Protein AF-A0A1Z9AUC8-F1 (afdb_monomer_lite)

Foldseek 3Di:
DLPPVVVLVVVLVVCVVPPLVVSLVSLVVCVVVVVVCPDPVSDDQDKDWDADPNDIKIDSDSLVVSLVSLLVQLVVLLVVQLQDLAHDLVSLQSSLLSLLVSLVCPVVDPCQCRMPPGRDPCSDNLVSLLVNLVSQLQNLLNCLLVDAAPSSLQSLVQSLVSLVSHDLPDPCNVQSVLSNLLSLLSNLCSLLVHDPALQSNLQSLVSNVVSVVVHDVVSHSHHPSSVVVNVVSVVCSVVSNCCSCPPVVHHHDDPVVRDRDDYQDQDQDPVPSDGPPPPDD

Sequence (281 aa):
MKGKKAREMLQLSYSRKKDLPLYVKKLKQILRNVNSINKIENTAPMSFCWSIDKNQFLSTSLFFEYYMATLCNALQQLQEAMKQEKGNKQLYKDSKTGLIHLLGMFDEWKTQLLILPRVPYVVTPMFIKSMLCLAHGCHTLHISHTLSGKSATVGFHTAMQSFGEVWPRYPYGVVAFHQYLVSRVLLYNSLSETQECPNKKITCLKEIESLLPYIKFQECYLNQEVLEMMKTIEKENASKIDSLENTHYAVPETLNDISLPQGYKLIICDKTGQFGCKCKE

Radius of gyration: 23.53 Å; chains: 1; bounding box: 62×41×71 Å

pLDDT: mean 82.43, std 15.92, range [35.66, 97.31]

Structure (mmCIF, N/CA/C/O backbone):
data_AF-A0A1Z9AUC8-F1
#
_entry.id   AF-A0A1Z9AUC8-F1
#
loop_
_atom_site.group_PDB
_atom_site.id
_atom_site.type_symbol
_atom_site.label_atom_id
_atom_site.label_alt_id
_atom_site.label_comp_id
_atom_site.label_asym_id
_atom_site.label_entity_id
_atom_site.label_seq_id
_atom_site.pdbx_PDB_ins_code
_atom_site.Cartn_x
_atom_site.Cartn_y
_atom_site.Cartn_z
_atom_site.occupancy
_atom_site.B_iso_or_equiv
_atom_site.auth_seq_id
_atom_site.auth_comp_id
_atom_site.auth_asym_id
_atom_site.auth_atom_id
_atom_site.pdbx_PDB_model_num
ATOM 1 N N . MET A 1 1 ? 36.745 6.954 -34.001 1.00 39.56 1 MET A N 1
ATOM 2 C CA . MET A 1 1 ? 35.826 7.151 -32.847 1.00 39.56 1 MET A CA 1
ATOM 3 C C . MET A 1 1 ? 35.107 5.861 -32.375 1.00 39.56 1 MET A C 1
ATOM 5 O O . MET A 1 1 ? 34.006 5.941 -31.848 1.00 39.56 1 MET A O 1
ATOM 9 N N . LYS A 1 2 ? 35.717 4.663 -32.453 1.00 35.75 2 LYS A N 1
ATOM 10 C CA . LYS A 1 2 ? 35.052 3.385 -32.088 1.00 35.75 2 LYS A CA 1
ATOM 11 C C . LYS A 1 2 ? 35.106 3.000 -30.586 1.00 35.75 2 LYS A C 1
ATOM 13 O O . LYS A 1 2 ? 34.535 1.989 -30.210 1.00 35.75 2 LYS A O 1
ATOM 18 N N . GLY A 1 3 ? 35.737 3.804 -29.716 1.00 35.66 3 GLY A N 1
ATOM 19 C CA . GLY A 1 3 ? 35.995 3.435 -28.306 1.00 35.66 3 GLY A CA 1
ATOM 20 C C . GLY A 1 3 ? 35.155 4.124 -27.213 1.00 35.66 3 GLY A C 1
ATOM 21 O O . GLY A 1 3 ? 35.029 3.575 -26.122 1.00 35.66 3 GLY A O 1
ATOM 22 N N . LYS A 1 4 ? 34.555 5.302 -27.460 1.00 47.22 4 LYS A N 1
ATOM 23 C CA . LYS A 1 4 ? 33.793 6.035 -26.417 1.00 47.22 4 LYS A CA 1
ATOM 24 C C . LYS A 1 4 ? 32.469 5.347 -26.056 1.00 47.22 4 LYS A C 1
ATOM 26 O O . LYS A 1 4 ? 32.201 5.133 -24.880 1.00 47.22 4 LYS A O 1
ATOM 31 N N . LYS A 1 5 ? 31.705 4.900 -27.059 1.00 51.53 5 LYS A N 1
ATOM 32 C CA . LYS A 1 5 ? 30.382 4.277 -26.866 1.00 51.53 5 LYS A CA 1
ATOM 33 C C . LYS A 1 5 ? 30.443 2.906 -26.181 1.00 51.53 5 LYS A C 1
ATOM 35 O O . LYS A 1 5 ? 29.629 2.617 -25.314 1.00 51.53 5 LYS A O 1
ATOM 40 N N . ALA A 1 6 ? 31.441 2.079 -26.505 1.00 41.91 6 ALA A N 1
ATOM 41 C CA . ALA A 1 6 ? 31.652 0.795 -25.827 1.00 41.91 6 ALA A CA 1
ATOM 42 C C . ALA A 1 6 ? 32.035 0.983 -24.346 1.00 41.91 6 ALA A C 1
ATOM 44 O O . ALA A 1 6 ? 31.574 0.238 -23.484 1.00 41.91 6 ALA A O 1
ATOM 45 N N . ARG A 1 7 ? 32.818 2.026 -24.030 1.00 43.47 7 ARG A N 1
ATOM 46 C CA . ARG A 1 7 ? 33.175 2.400 -22.654 1.00 43.47 7 ARG A CA 1
ATOM 47 C C . ARG A 1 7 ? 31.975 2.935 -21.869 1.00 43.47 7 ARG A C 1
ATOM 49 O O . ARG A 1 7 ? 31.824 2.577 -20.707 1.00 43.47 7 ARG A O 1
ATOM 56 N N . GLU A 1 8 ? 31.113 3.736 -22.490 1.00 51.56 8 GLU A N 1
ATOM 57 C CA . GLU A 1 8 ? 29.855 4.215 -21.892 1.00 51.56 8 GLU A CA 1
ATOM 58 C C . GLU A 1 8 ? 28.890 3.055 -21.594 1.00 51.56 8 GLU A C 1
ATOM 60 O O . GLU A 1 8 ? 28.317 2.999 -20.509 1.00 51.56 8 GLU A O 1
ATOM 65 N N . MET A 1 9 ? 28.794 2.073 -22.495 1.00 50.53 9 MET A N 1
ATOM 66 C CA . MET A 1 9 ? 28.001 0.849 -22.310 1.00 50.53 9 MET A CA 1
ATOM 67 C C . MET A 1 9 ? 28.569 -0.085 -21.226 1.00 50.53 9 MET A C 1
ATOM 69 O O . MET A 1 9 ? 27.820 -0.612 -20.402 1.00 50.53 9 MET A O 1
ATOM 73 N N . LEU A 1 10 ? 29.895 -0.238 -21.150 1.00 45.56 10 LEU A N 1
ATOM 74 C CA . LEU A 1 10 ? 30.562 -0.954 -20.055 1.00 45.56 10 LEU A CA 1
ATOM 75 C C . LEU A 1 10 ? 30.362 -0.234 -18.712 1.00 45.56 10 LEU A C 1
ATOM 77 O O . LEU A 1 10 ? 30.052 -0.879 -17.711 1.00 45.56 10 LEU A O 1
ATOM 81 N N . GLN A 1 11 ? 30.442 1.099 -18.684 1.00 51.47 11 GLN A N 1
ATOM 82 C CA . GLN A 1 11 ? 30.146 1.903 -17.494 1.00 51.47 11 GLN A CA 1
ATOM 83 C C . GLN A 1 11 ? 28.673 1.825 -17.079 1.00 51.47 11 GLN A C 1
ATOM 85 O O .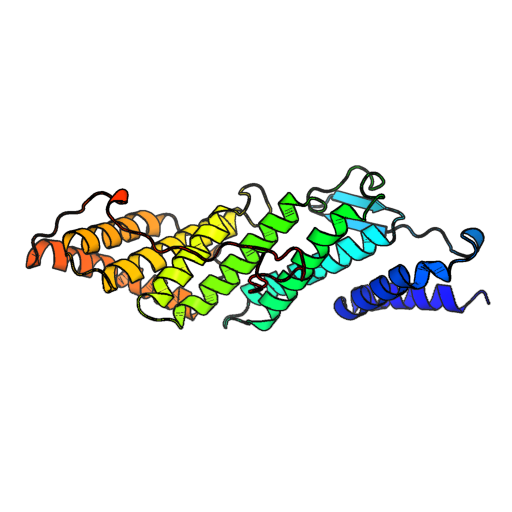 GLN A 1 11 ? 28.398 1.811 -15.885 1.00 51.47 11 GLN A O 1
ATOM 90 N N . LEU A 1 12 ? 27.736 1.741 -18.024 1.00 51.22 12 LEU A N 1
ATOM 91 C CA . LEU A 1 12 ? 26.314 1.484 -17.773 1.00 51.22 12 LEU A CA 1
ATOM 92 C C . LEU A 1 12 ? 26.113 0.111 -17.116 1.00 51.22 12 LEU A C 1
ATOM 94 O O . LEU A 1 12 ? 25.487 0.026 -16.061 1.00 51.22 12 LEU A O 1
ATOM 98 N N . SER A 1 13 ? 26.726 -0.944 -17.658 1.00 51.84 13 SER A N 1
ATOM 99 C CA . SER A 1 13 ? 26.646 -2.296 -17.082 1.00 51.84 13 SER A CA 1
ATOM 100 C C . SER A 1 13 ? 27.286 -2.405 -15.687 1.00 51.84 13 SER A C 1
ATOM 102 O O . SER A 1 13 ? 26.793 -3.137 -14.828 1.00 51.84 13 SER A O 1
ATOM 104 N N . TYR A 1 14 ? 28.348 -1.632 -15.429 1.00 50.12 14 TYR A N 1
ATOM 105 C CA . TYR A 1 14 ? 29.010 -1.552 -14.126 1.00 50.12 14 TYR A CA 1
ATOM 106 C C . TYR A 1 14 ? 28.206 -0.702 -13.127 1.00 50.12 14 TYR A C 1
ATOM 108 O O . TYR A 1 14 ? 28.082 -1.076 -11.963 1.00 50.12 14 TYR A O 1
ATOM 116 N N . SER A 1 15 ? 27.595 0.401 -13.581 1.00 55.19 15 SER A N 1
ATOM 117 C CA . SER A 1 15 ? 26.682 1.226 -12.777 1.00 55.19 15 SER A CA 1
ATOM 118 C C . SER A 1 15 ? 25.417 0.460 -12.386 1.00 55.19 15 SER A C 1
ATOM 120 O O . SER A 1 15 ? 25.031 0.549 -11.228 1.00 55.19 15 SER A O 1
ATOM 122 N N . ARG A 1 16 ? 24.836 -0.378 -13.263 1.00 55.88 16 ARG A N 1
ATOM 123 C CA . ARG A 1 16 ? 23.688 -1.248 -12.921 1.00 55.88 16 ARG A CA 1
ATOM 124 C C . ARG A 1 16 ? 23.945 -2.113 -11.679 1.00 55.88 16 ARG A C 1
ATOM 126 O O . ARG A 1 16 ? 23.015 -2.384 -10.931 1.00 55.88 16 ARG A O 1
ATOM 133 N N . LYS A 1 17 ? 25.194 -2.541 -11.455 1.00 59.16 17 LYS A N 1
ATOM 134 C CA . LYS A 1 17 ? 25.593 -3.369 -10.302 1.00 59.16 17 LYS A CA 1
ATOM 135 C C . LYS A 1 17 ? 26.007 -2.572 -9.059 1.00 59.16 17 LYS A C 1
ATOM 137 O O . LYS A 1 17 ? 26.067 -3.161 -7.987 1.00 59.16 17 LYS A O 1
ATOM 142 N N . LYS A 1 18 ? 26.343 -1.282 -9.192 1.00 63.97 18 LYS A N 1
ATOM 143 C CA . LYS A 1 18 ? 26.916 -0.464 -8.103 1.00 63.97 18 LYS A CA 1
ATOM 144 C C . LYS A 1 18 ? 26.012 0.662 -7.605 1.00 63.97 18 LYS A C 1
ATOM 146 O O . LYS A 1 18 ? 26.059 0.972 -6.424 1.00 63.97 18 LYS A O 1
ATOM 151 N N . ASP A 1 19 ? 25.254 1.292 -8.497 1.00 77.06 19 ASP A N 1
ATOM 152 C CA . ASP A 1 19 ? 24.457 2.488 -8.211 1.00 77.06 19 ASP A CA 1
ATOM 153 C C . ASP A 1 19 ? 23.312 2.597 -9.235 1.00 77.06 19 ASP A C 1
ATOM 155 O O . ASP A 1 19 ? 23.467 3.121 -10.347 1.00 77.06 19 ASP A O 1
ATOM 159 N N . LEU A 1 20 ? 22.160 2.033 -8.862 1.00 79.06 20 LEU A N 1
ATOM 160 C CA . LEU A 1 20 ? 20.954 2.005 -9.686 1.00 79.06 20 LEU A CA 1
ATOM 161 C C . LEU A 1 20 ? 20.382 3.417 -9.955 1.00 79.06 20 LEU A C 1
ATOM 163 O O . LEU A 1 20 ? 20.067 3.697 -11.116 1.00 79.06 20 LEU A O 1
ATOM 167 N N . PRO A 1 21 ? 20.318 4.350 -8.981 1.00 79.88 21 PRO A N 1
ATOM 168 C CA . PRO A 1 21 ? 19.955 5.745 -9.246 1.00 79.88 21 PRO A CA 1
ATOM 169 C C . PRO A 1 21 ? 20.829 6.426 -10.308 1.00 79.88 21 PRO A C 1
ATOM 171 O O . PRO A 1 21 ? 20.315 7.068 -11.235 1.00 79.88 21 PRO A O 1
ATOM 174 N N . LEU A 1 22 ? 22.153 6.268 -10.228 1.00 80.19 22 LEU A N 1
ATOM 175 C CA . LEU A 1 22 ? 23.073 6.831 -11.218 1.00 80.19 22 LEU A CA 1
ATOM 176 C C . LEU A 1 22 ? 22.869 6.199 -12.600 1.00 80.19 22 LEU A C 1
ATOM 178 O O . LEU A 1 22 ? 22.942 6.896 -13.616 1.00 80.19 22 LEU A O 1
ATOM 182 N N . TYR A 1 23 ? 22.591 4.896 -12.647 1.00 81.75 23 TYR A N 1
ATOM 183 C CA . TYR A 1 23 ? 22.269 4.179 -13.879 1.00 81.75 23 TYR A CA 1
ATOM 184 C C . TYR A 1 23 ? 21.001 4.731 -14.550 1.00 81.75 23 TYR A C 1
ATOM 186 O O . TYR A 1 23 ? 21.041 5.103 -15.726 1.00 81.75 23 TYR A O 1
ATOM 194 N N . VAL A 1 24 ? 19.916 4.898 -13.789 1.00 81.88 24 VAL A N 1
ATOM 195 C CA . VAL A 1 24 ? 18.651 5.495 -14.257 1.00 81.88 24 VAL A CA 1
ATOM 196 C C . VAL A 1 24 ? 18.880 6.911 -14.797 1.00 81.88 24 VAL A C 1
ATOM 198 O O . VAL A 1 24 ? 18.394 7.254 -15.878 1.00 81.88 24 VAL A O 1
ATOM 201 N N . LYS A 1 25 ? 19.677 7.735 -14.103 1.00 82.69 25 LYS A N 1
ATOM 202 C CA . LYS A 1 25 ? 20.008 9.100 -14.549 1.00 82.69 25 LYS A CA 1
ATOM 203 C C . LYS A 1 25 ? 20.739 9.110 -15.895 1.00 82.69 25 LYS A C 1
ATOM 205 O O . LYS A 1 25 ? 20.398 9.918 -16.760 1.00 82.69 25 LYS A O 1
ATOM 210 N N . LYS A 1 26 ? 21.710 8.213 -16.094 1.00 80.19 26 LYS A N 1
ATOM 211 C CA . LYS A 1 26 ? 22.449 8.083 -17.363 1.00 80.19 26 LYS A CA 1
ATOM 212 C C . LYS A 1 26 ? 21.544 7.613 -18.505 1.00 80.19 26 LYS A C 1
ATOM 214 O O . LYS A 1 26 ? 21.594 8.197 -19.583 1.00 80.19 26 LYS A O 1
ATOM 219 N N . LEU A 1 27 ? 20.673 6.629 -18.268 1.00 78.38 27 LEU A N 1
ATOM 220 C CA . LEU A 1 27 ? 19.696 6.169 -19.266 1.00 78.38 27 LEU A CA 1
ATOM 221 C C . LEU A 1 27 ? 18.759 7.300 -19.714 1.00 78.38 27 LEU A C 1
ATOM 223 O O . LEU A 1 27 ? 18.567 7.504 -20.913 1.00 78.38 27 LEU A O 1
ATOM 227 N N . LYS A 1 28 ? 18.256 8.101 -18.766 1.00 82.12 28 LYS A N 1
ATOM 228 C CA . LYS A 1 28 ? 17.422 9.276 -19.065 1.00 82.12 28 LYS A CA 1
ATOM 229 C C . LYS A 1 28 ? 18.148 10.305 -19.935 1.00 82.12 28 LYS A C 1
ATOM 231 O O . LYS A 1 28 ? 17.546 10.887 -20.833 1.00 82.12 28 LYS A O 1
ATOM 236 N N . GLN A 1 29 ? 19.436 10.543 -19.679 1.00 80.19 29 GLN A N 1
ATOM 237 C CA . GLN A 1 29 ? 20.252 11.450 -20.495 1.00 80.19 29 GLN A CA 1
ATOM 238 C C . GLN A 1 29 ? 20.414 10.936 -21.929 1.00 80.19 29 GLN A C 1
ATOM 240 O O . GLN A 1 29 ? 20.288 11.717 -22.869 1.00 80.19 29 GLN A O 1
ATOM 245 N N . ILE A 1 30 ? 20.630 9.631 -22.108 1.00 75.62 30 ILE A N 1
ATOM 246 C CA . ILE A 1 30 ? 20.749 9.018 -23.439 1.00 75.62 30 ILE A CA 1
ATOM 247 C C . ILE A 1 30 ? 19.427 9.138 -24.207 1.00 75.62 30 ILE A C 1
ATOM 249 O O . ILE A 1 30 ? 19.443 9.540 -25.367 1.00 75.62 30 ILE A O 1
ATOM 253 N N . LEU A 1 31 ? 18.290 8.881 -23.550 1.00 73.38 31 LEU A N 1
ATOM 254 C CA . LEU A 1 31 ? 16.955 9.025 -24.149 1.00 73.38 31 LEU A CA 1
ATOM 255 C C . LEU A 1 31 ? 16.617 10.470 -24.551 1.00 73.38 31 LEU A C 1
ATOM 257 O O . LEU A 1 31 ? 15.914 10.681 -25.533 1.00 73.38 31 LEU A O 1
ATOM 261 N N . ARG A 1 32 ? 17.129 11.479 -23.836 1.00 73.88 32 ARG A N 1
ATOM 262 C CA . ARG A 1 32 ? 16.946 12.898 -24.201 1.00 73.88 32 ARG A CA 1
ATOM 263 C C . ARG A 1 32 ? 17.847 13.346 -25.352 1.00 73.88 32 ARG A C 1
ATOM 265 O O . ARG A 1 32 ? 17.471 14.223 -26.119 1.00 73.88 32 ARG A O 1
ATOM 272 N N . ASN A 1 33 ? 19.016 12.728 -25.493 1.00 66.12 33 ASN A N 1
ATOM 273 C CA . ASN A 1 33 ? 20.014 13.085 -26.500 1.00 66.12 33 ASN A CA 1
ATOM 274 C C . ASN A 1 33 ? 19.847 12.312 -27.821 1.00 66.12 33 ASN A C 1
ATOM 276 O O . ASN A 1 33 ? 20.793 12.246 -28.605 1.00 66.12 33 ASN A O 1
ATOM 280 N N . VAL A 1 34 ? 18.677 11.727 -28.105 1.00 54.84 34 VAL A N 1
ATOM 281 C CA . VAL A 1 34 ? 18.438 10.895 -29.305 1.00 54.84 34 VAL A CA 1
ATOM 282 C C . VAL A 1 34 ? 18.690 11.657 -30.618 1.00 54.84 34 VAL A C 1
ATOM 284 O O . VAL A 1 34 ? 19.131 11.045 -31.587 1.00 54.84 34 VAL A O 1
ATOM 287 N N . ASN A 1 35 ? 18.601 12.993 -30.618 1.00 49.53 35 ASN A N 1
ATOM 288 C CA . ASN A 1 35 ? 19.017 13.857 -31.739 1.00 49.53 35 ASN A CA 1
ATOM 289 C C . ASN A 1 35 ? 20.525 13.786 -32.077 1.00 49.53 35 ASN A C 1
ATOM 291 O O . ASN A 1 35 ? 20.952 14.334 -33.085 1.00 49.53 35 ASN A O 1
ATOM 295 N N . SER A 1 36 ? 21.349 13.134 -31.249 1.00 48.94 36 SER A N 1
ATOM 296 C CA . SER A 1 36 ? 22.776 12.883 -31.514 1.00 48.94 36 SER A CA 1
ATOM 297 C C . SER A 1 36 ? 23.057 11.508 -32.144 1.00 48.94 36 SER A C 1
ATOM 299 O O . SER A 1 36 ? 24.200 11.204 -32.506 1.00 48.94 36 SER A O 1
ATOM 301 N N . ILE A 1 37 ? 22.037 10.654 -32.297 1.00 50.44 37 ILE A N 1
ATOM 302 C CA . ILE A 1 37 ? 22.151 9.332 -32.925 1.00 50.44 37 ILE A CA 1
ATOM 303 C C . ILE A 1 37 ? 21.865 9.478 -34.425 1.00 50.44 37 ILE A C 1
ATOM 305 O O . ILE A 1 37 ? 20.808 9.115 -34.921 1.00 50.44 37 ILE A O 1
ATOM 309 N N . ASN A 1 38 ? 22.839 10.010 -35.165 1.00 43.47 38 ASN A N 1
ATOM 310 C CA . ASN A 1 38 ? 22.669 10.295 -36.597 1.00 43.47 38 ASN A CA 1
ATOM 311 C C . ASN A 1 38 ? 22.685 9.046 -37.502 1.00 43.47 38 ASN A C 1
ATOM 313 O O . ASN A 1 38 ? 22.307 9.150 -38.664 1.00 43.47 38 ASN A O 1
ATOM 317 N N . LYS A 1 39 ? 23.142 7.877 -37.014 1.00 42.22 39 LYS A N 1
ATOM 318 C CA . LYS A 1 39 ? 23.159 6.604 -37.768 1.00 42.22 39 LYS A CA 1
ATOM 319 C C . LYS A 1 39 ? 23.041 5.388 -36.841 1.00 42.22 39 LYS A C 1
ATOM 321 O O . LYS A 1 39 ? 23.906 5.191 -35.984 1.00 42.22 39 LYS A O 1
ATOM 326 N N . ILE A 1 40 ? 22.020 4.558 -37.074 1.00 45.09 40 ILE A N 1
ATOM 327 C CA . ILE A 1 40 ? 21.763 3.271 -36.390 1.00 45.09 40 ILE A CA 1
ATOM 328 C C . ILE A 1 40 ? 22.924 2.278 -36.603 1.00 45.09 40 ILE A C 1
ATOM 330 O O . ILE A 1 40 ? 23.272 1.509 -35.713 1.00 45.09 40 ILE A O 1
ATOM 334 N N . GLU A 1 41 ? 23.603 2.371 -37.746 1.00 44.09 41 GLU A N 1
ATOM 335 C CA . GLU A 1 41 ? 24.731 1.520 -38.162 1.00 44.09 41 GLU A CA 1
ATOM 336 C C . GLU A 1 41 ? 25.970 1.611 -37.245 1.00 44.09 41 GLU A C 1
ATOM 338 O O . GLU A 1 41 ? 26.835 0.741 -37.266 1.00 44.09 41 GLU A O 1
ATOM 343 N N . ASN A 1 42 ? 26.069 2.658 -36.414 1.00 43.44 42 ASN A N 1
ATOM 344 C CA . ASN A 1 42 ? 27.200 2.888 -35.502 1.00 43.44 42 ASN A CA 1
ATOM 345 C C . ASN A 1 42 ? 26.931 2.449 -34.054 1.00 43.44 42 ASN A C 1
ATOM 347 O O . ASN A 1 42 ? 27.727 2.746 -33.155 1.00 43.44 42 ASN A O 1
ATOM 351 N N . THR A 1 43 ? 25.799 1.799 -33.802 1.00 52.06 43 THR A N 1
ATOM 352 C CA . THR A 1 43 ? 25.429 1.263 -32.491 1.00 52.06 43 THR A CA 1
ATOM 353 C C . THR A 1 43 ? 25.281 -0.244 -32.604 1.00 52.06 43 THR A C 1
ATOM 355 O O . THR A 1 43 ? 24.491 -0.722 -33.410 1.00 52.06 43 THR A O 1
ATOM 358 N N . ALA A 1 44 ? 26.048 -0.996 -31.810 1.00 56.41 44 ALA A N 1
ATOM 359 C CA . ALA A 1 44 ? 25.827 -2.432 -31.690 1.00 56.41 44 ALA A CA 1
ATOM 360 C C . ALA A 1 44 ? 24.380 -2.678 -31.219 1.00 56.41 44 ALA A C 1
ATOM 362 O O . ALA A 1 44 ? 23.911 -1.927 -30.353 1.00 56.41 44 ALA A O 1
ATOM 363 N N . PRO A 1 45 ? 23.670 -3.682 -31.767 1.00 59.28 45 PRO A N 1
ATOM 364 C CA . PRO A 1 45 ? 22.327 -4.013 -31.314 1.00 59.28 45 PRO A CA 1
ATOM 365 C C . PRO A 1 45 ? 22.369 -4.320 -29.815 1.00 59.28 45 PRO A C 1
ATOM 367 O O . PRO A 1 45 ? 23.105 -5.197 -29.364 1.00 59.28 45 PRO A O 1
ATOM 370 N N . MET A 1 46 ? 21.617 -3.547 -29.032 1.00 69.50 46 MET A N 1
ATOM 371 C CA . MET A 1 46 ? 21.494 -3.752 -27.593 1.00 69.50 46 MET A CA 1
ATOM 372 C C . MET A 1 46 ? 20.313 -4.676 -27.337 1.00 69.50 46 MET A C 1
ATOM 374 O O . MET A 1 46 ? 19.216 -4.418 -27.824 1.00 69.50 46 MET A O 1
ATOM 378 N N . SER A 1 47 ? 20.531 -5.728 -26.557 1.00 75.06 47 SER A N 1
ATOM 379 C CA . SER A 1 47 ? 19.467 -6.574 -26.025 1.00 75.06 47 SER A CA 1
ATOM 380 C C . SER A 1 47 ? 19.447 -6.457 -24.508 1.00 75.06 47 SER A C 1
ATOM 382 O O . SER A 1 47 ? 20.457 -6.703 -23.844 1.00 75.06 47 SER A O 1
ATOM 384 N N . PHE A 1 48 ? 18.293 -6.112 -23.961 1.00 83.81 48 PHE A N 1
ATOM 385 C CA . PHE A 1 48 ? 18.044 -6.019 -22.533 1.00 83.81 48 PHE A CA 1
ATOM 386 C C . PHE A 1 48 ? 17.276 -7.250 -22.073 1.00 83.81 48 PHE A C 1
ATOM 388 O O . PHE A 1 48 ? 16.306 -7.652 -22.713 1.00 83.81 48 PHE A O 1
ATOM 395 N N . CYS A 1 49 ? 17.717 -7.833 -20.959 1.00 86.94 49 CYS A N 1
ATOM 396 C CA . CYS A 1 49 ? 17.093 -8.995 -20.342 1.00 86.94 49 CYS A CA 1
ATOM 397 C C . CYS A 1 49 ? 16.762 -8.692 -18.879 1.00 86.94 49 CYS A C 1
ATOM 399 O O . CYS A 1 49 ? 17.636 -8.274 -18.103 1.00 86.94 49 CYS A O 1
ATOM 401 N N . TRP A 1 50 ? 15.499 -8.913 -18.518 1.00 90.69 50 TRP A N 1
ATOM 402 C CA . TRP A 1 50 ? 14.981 -8.793 -17.159 1.00 90.69 50 TRP A CA 1
ATOM 403 C C . TRP A 1 50 ? 14.277 -10.078 -16.744 1.00 90.69 50 TRP A C 1
ATOM 405 O O . TRP A 1 50 ? 13.549 -10.676 -17.530 1.00 90.69 50 TRP A O 1
ATOM 415 N N . SER A 1 51 ? 14.493 -10.490 -15.495 1.00 89.75 51 SER A N 1
ATOM 416 C CA . SER A 1 51 ? 13.796 -11.624 -14.890 1.00 89.75 51 SER A CA 1
ATOM 417 C C . SER A 1 51 ? 12.704 -11.104 -13.961 1.00 89.75 51 SER A C 1
ATOM 419 O O . SER A 1 51 ? 12.991 -10.291 -13.081 1.00 89.75 51 SER A O 1
ATOM 421 N N . ILE A 1 52 ? 11.467 -11.549 -14.173 1.00 88.94 52 ILE A N 1
ATOM 422 C CA . ILE A 1 52 ? 10.288 -11.200 -13.370 1.00 88.94 52 ILE A CA 1
ATOM 423 C C . ILE A 1 52 ? 9.570 -12.509 -13.046 1.00 88.94 52 ILE A C 1
ATOM 425 O O . ILE A 1 52 ? 9.204 -13.248 -13.959 1.00 88.94 52 ILE A O 1
ATOM 429 N N . ASP A 1 53 ? 9.399 -12.821 -11.761 1.00 83.25 53 ASP A N 1
ATOM 430 C CA . ASP A 1 53 ? 8.767 -14.061 -11.287 1.00 83.25 53 ASP A CA 1
ATOM 431 C C . ASP A 1 53 ? 9.289 -15.322 -11.993 1.00 83.25 53 ASP A C 1
ATOM 433 O O . ASP A 1 53 ? 8.529 -16.161 -12.471 1.00 83.25 53 ASP A O 1
ATOM 437 N N . LYS A 1 54 ? 10.622 -15.435 -12.083 1.00 86.62 54 LYS A N 1
ATOM 438 C CA . LYS A 1 54 ? 11.358 -16.533 -12.744 1.00 86.62 54 LYS A CA 1
ATOM 439 C C . LYS A 1 54 ? 11.192 -16.606 -14.272 1.00 86.62 54 LYS A C 1
ATOM 441 O O . LYS A 1 54 ? 11.826 -17.454 -14.893 1.00 86.62 54 LYS A O 1
ATOM 446 N N . ASN A 1 55 ? 10.419 -15.713 -14.888 1.00 90.88 55 ASN A N 1
ATOM 447 C CA . ASN A 1 55 ? 10.293 -15.597 -16.340 1.00 90.88 55 ASN A CA 1
ATOM 448 C C . ASN A 1 55 ? 11.263 -14.547 -16.885 1.00 90.88 55 ASN A C 1
ATOM 450 O O . ASN A 1 55 ? 11.423 -13.476 -16.300 1.00 90.88 55 ASN A O 1
ATOM 454 N N . GLN A 1 56 ? 11.887 -14.836 -18.025 1.00 91.88 56 GLN A N 1
ATOM 455 C CA . GLN A 1 56 ? 12.784 -13.899 -18.698 1.00 91.88 56 GLN A CA 1
ATOM 456 C C . GLN A 1 56 ? 12.044 -13.107 -19.773 1.00 91.88 56 GLN A C 1
ATOM 458 O O . GLN A 1 56 ? 11.301 -13.672 -20.575 1.00 91.88 56 GLN A O 1
ATOM 463 N N . PHE A 1 57 ? 12.290 -11.800 -19.794 1.00 90.56 57 PHE A N 1
ATOM 464 C CA . PHE A 1 57 ? 11.739 -10.865 -20.762 1.00 90.56 57 PHE A CA 1
ATOM 465 C C . PHE A 1 57 ? 12.862 -10.147 -21.496 1.00 90.56 57 PHE A C 1
ATOM 467 O O . PHE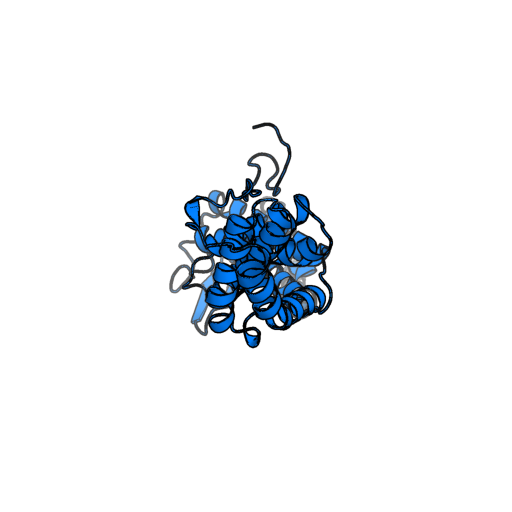 A 1 57 ? 13.816 -9.667 -20.876 1.00 90.56 57 PHE A O 1
ATOM 474 N N . LEU A 1 58 ? 12.729 -10.073 -22.816 1.00 88.12 58 LEU A N 1
ATOM 475 C CA . LEU A 1 58 ? 13.735 -9.531 -23.718 1.00 88.12 58 LEU A CA 1
ATOM 476 C C . LEU A 1 58 ? 13.173 -8.339 -24.488 1.00 88.12 58 LEU A C 1
ATOM 478 O O . LEU A 1 58 ? 12.046 -8.376 -24.981 1.00 88.12 58 LEU A O 1
ATOM 482 N N . SER A 1 59 ? 13.978 -7.292 -24.638 1.00 85.56 59 SER A N 1
ATOM 483 C CA . SER A 1 59 ? 13.680 -6.189 -25.553 1.00 85.56 59 SER A CA 1
ATOM 484 C C . SER A 1 59 ? 14.962 -5.545 -26.058 1.00 85.56 59 SER A C 1
ATOM 486 O O . SER A 1 59 ? 15.968 -5.509 -25.356 1.00 85.56 59 SER A O 1
ATOM 488 N N . THR A 1 60 ? 14.921 -4.979 -27.257 1.00 82.25 60 THR A N 1
ATOM 489 C CA . THR A 1 60 ? 15.987 -4.112 -27.784 1.00 82.25 60 THR A CA 1
ATOM 490 C C . THR A 1 60 ? 15.738 -2.631 -27.483 1.00 82.25 60 THR A C 1
ATOM 492 O O . THR A 1 60 ? 16.542 -1.765 -27.827 1.00 82.25 60 THR A O 1
ATOM 495 N N . SER A 1 61 ? 14.617 -2.319 -26.829 1.00 82.25 61 SER A N 1
ATOM 496 C CA . SER A 1 61 ? 14.199 -0.954 -26.538 1.00 82.25 61 SER A CA 1
ATOM 497 C C . SER A 1 61 ? 14.948 -0.368 -25.343 1.00 82.25 61 SER A C 1
ATOM 499 O O . SER A 1 61 ? 14.868 -0.876 -24.225 1.00 82.25 61 SER A O 1
ATOM 501 N N . LEU A 1 62 ? 15.611 0.772 -25.549 1.00 79.94 62 LEU A N 1
ATOM 502 C CA . LEU A 1 62 ? 16.197 1.544 -24.449 1.00 79.94 62 LEU A CA 1
ATOM 503 C C . LEU A 1 62 ? 15.120 2.095 -23.497 1.00 79.94 62 LEU A C 1
ATOM 505 O O . LEU A 1 62 ? 15.373 2.243 -22.304 1.00 79.94 62 LEU A O 1
ATOM 509 N N . PHE A 1 63 ? 13.909 2.353 -24.006 1.00 82.94 63 PHE A N 1
ATOM 510 C CA . PHE A 1 63 ? 12.757 2.720 -23.178 1.00 82.94 63 PHE A CA 1
ATOM 511 C C . PHE A 1 63 ? 12.367 1.588 -22.225 1.00 82.94 63 PHE A C 1
ATOM 513 O O . PHE A 1 63 ? 12.090 1.862 -21.062 1.00 82.94 63 PHE A O 1
ATOM 520 N N . PHE A 1 64 ? 12.406 0.331 -22.685 1.00 86.62 64 PHE A N 1
ATOM 521 C CA . PHE A 1 64 ? 12.165 -0.830 -21.824 1.00 86.62 64 PHE A CA 1
ATOM 522 C C . PHE A 1 64 ? 13.193 -0.919 -20.696 1.00 86.62 64 PHE A C 1
ATOM 524 O O . PHE A 1 64 ? 12.815 -1.051 -19.535 1.00 86.62 64 PHE A O 1
ATOM 531 N N . GLU A 1 65 ? 14.483 -0.783 -21.009 1.00 87.88 65 GLU A N 1
ATOM 532 C CA . GLU A 1 65 ? 15.535 -0.794 -19.986 1.00 87.88 65 GLU A CA 1
ATOM 533 C C . GLU A 1 65 ? 15.365 0.347 -18.979 1.00 87.88 65 GLU A C 1
ATOM 535 O O . GLU A 1 65 ? 15.464 0.132 -17.771 1.00 87.88 65 GLU A O 1
ATOM 540 N N . TYR A 1 66 ? 15.069 1.556 -19.462 1.00 87.31 66 TYR A N 1
ATOM 541 C CA . TYR A 1 66 ? 14.840 2.714 -18.605 1.00 87.31 66 TYR A CA 1
ATOM 542 C C . TYR A 1 66 ? 13.628 2.532 -17.692 1.00 87.31 66 TYR A C 1
ATOM 544 O O . TYR A 1 66 ? 13.717 2.814 -16.493 1.00 87.31 66 TYR A O 1
ATOM 552 N N . TYR A 1 67 ? 12.526 2.020 -18.239 1.00 91.19 67 TYR A N 1
ATOM 553 C CA . TYR A 1 67 ? 11.325 1.698 -17.482 1.00 91.19 67 TYR A CA 1
ATOM 554 C C . TYR A 1 67 ? 11.630 0.679 -16.383 1.00 91.19 67 TYR A C 1
ATOM 556 O O . TYR A 1 67 ? 11.383 0.944 -15.209 1.00 91.19 67 TYR A O 1
ATOM 564 N N . MET A 1 68 ? 12.232 -0.457 -16.742 1.00 91.81 68 MET A N 1
ATOM 565 C CA . MET A 1 68 ? 12.520 -1.538 -15.799 1.00 91.81 68 MET A CA 1
ATOM 566 C C . MET A 1 68 ? 13.518 -1.113 -14.719 1.00 91.81 68 MET A C 1
ATOM 568 O O . MET A 1 68 ? 13.330 -1.441 -13.549 1.00 91.81 68 MET A O 1
ATOM 572 N N . ALA A 1 69 ? 14.542 -0.330 -15.070 1.00 89.81 69 ALA A N 1
ATOM 573 C CA . ALA A 1 69 ? 15.495 0.207 -14.103 1.00 89.81 69 ALA A CA 1
ATOM 574 C C . ALA A 1 69 ? 14.837 1.202 -13.133 1.00 89.81 69 ALA A C 1
ATOM 576 O O . ALA A 1 69 ? 15.083 1.144 -11.928 1.00 89.81 69 ALA A O 1
ATOM 577 N N . THR A 1 70 ? 13.977 2.087 -13.643 1.00 91.88 70 THR A N 1
ATOM 578 C CA . THR A 1 70 ? 13.238 3.061 -12.825 1.00 91.88 70 THR A CA 1
ATOM 579 C C . THR A 1 70 ? 12.238 2.358 -11.907 1.00 91.88 70 THR A C 1
ATOM 581 O O . THR A 1 70 ? 12.156 2.694 -10.725 1.00 91.88 70 THR A O 1
ATOM 584 N N . LEU A 1 71 ? 11.536 1.341 -12.415 1.00 93.62 71 LEU A N 1
ATOM 585 C CA . LEU A 1 71 ? 10.631 0.508 -11.628 1.00 93.62 71 LEU A CA 1
ATOM 586 C C . LEU A 1 71 ? 11.376 -0.237 -10.525 1.00 93.62 71 LEU A C 1
ATOM 588 O O . LEU A 1 71 ? 10.971 -0.173 -9.369 1.00 93.62 71 LEU A O 1
ATOM 592 N N . CYS A 1 72 ? 12.485 -0.894 -10.863 1.00 92.06 72 CYS A N 1
ATOM 593 C CA . CYS A 1 72 ? 13.326 -1.594 -9.898 1.00 92.06 72 CYS A CA 1
ATOM 594 C C . CYS A 1 72 ? 13.779 -0.651 -8.774 1.00 92.06 72 CYS A C 1
ATOM 596 O O . CYS A 1 72 ? 13.636 -0.983 -7.601 1.00 92.06 72 CYS A O 1
ATOM 598 N N . ASN A 1 73 ? 14.223 0.562 -9.120 1.00 91.06 73 ASN A N 1
ATOM 599 C CA . ASN A 1 73 ? 14.624 1.564 -8.136 1.00 91.06 73 ASN A CA 1
ATOM 600 C C . ASN A 1 73 ? 13.460 1.985 -7.226 1.00 91.06 73 ASN A C 1
ATOM 602 O O . ASN A 1 73 ? 13.615 2.032 -6.008 1.00 91.06 73 ASN A O 1
ATOM 606 N N . ALA A 1 74 ? 12.287 2.265 -7.799 1.00 93.31 74 ALA A N 1
ATOM 607 C CA . ALA A 1 74 ? 11.116 2.676 -7.029 1.00 93.31 74 ALA A CA 1
ATOM 608 C C . ALA A 1 74 ? 10.619 1.567 -6.083 1.00 93.31 74 ALA A C 1
ATOM 610 O O . ALA A 1 74 ? 10.255 1.851 -4.939 1.00 93.31 74 ALA A O 1
ATOM 611 N N . LEU A 1 75 ? 10.633 0.309 -6.535 1.00 92.31 75 LEU A N 1
ATOM 612 C CA . LEU A 1 75 ? 10.265 -0.849 -5.717 1.00 92.31 75 LEU A CA 1
ATOM 613 C C . LEU A 1 75 ? 11.305 -1.134 -4.629 1.00 92.31 75 LEU A C 1
ATOM 615 O O . LEU A 1 75 ? 10.923 -1.447 -3.504 1.00 92.31 75 LEU A O 1
ATOM 619 N N . GLN A 1 76 ? 12.598 -0.976 -4.924 1.00 91.06 76 GLN A N 1
ATOM 620 C CA . GLN A 1 76 ? 13.666 -1.116 -3.933 1.00 91.06 76 GLN A CA 1
ATOM 621 C C . GLN A 1 76 ? 13.525 -0.072 -2.820 1.00 91.06 76 GLN A C 1
ATOM 623 O O . GLN A 1 76 ? 13.547 -0.432 -1.646 1.00 91.06 76 GLN A O 1
ATOM 628 N N . GLN A 1 77 ? 13.301 1.197 -3.175 1.00 91.81 77 GLN A N 1
ATOM 629 C CA . GLN A 1 77 ? 13.055 2.270 -2.206 1.00 91.81 77 GLN A CA 1
ATOM 630 C C . GLN A 1 77 ? 11.807 2.003 -1.360 1.00 91.81 77 GLN A C 1
ATOM 632 O O . GLN A 1 77 ? 11.838 2.215 -0.151 1.00 91.81 77 GLN A O 1
ATOM 637 N N . LEU A 1 78 ? 10.721 1.507 -1.967 1.00 92.38 78 LEU A N 1
ATOM 638 C CA . LEU A 1 78 ? 9.509 1.134 -1.234 1.00 92.38 78 LEU A CA 1
ATOM 639 C C . LEU A 1 78 ? 9.779 -0.004 -0.250 1.00 92.38 78 LEU A C 1
ATOM 641 O O . LEU A 1 78 ? 9.384 0.070 0.910 1.00 92.38 78 LEU A O 1
ATOM 645 N N . GLN A 1 79 ? 10.464 -1.053 -0.702 1.00 90.31 79 GLN A N 1
ATOM 646 C CA . GLN A 1 79 ? 10.800 -2.197 0.135 1.00 90.31 79 GLN A CA 1
ATOM 647 C C . GLN A 1 79 ? 11.703 -1.796 1.302 1.00 90.31 79 GLN A C 1
ATOM 649 O O . GLN A 1 79 ? 11.497 -2.262 2.420 1.00 90.31 79 GLN A O 1
ATOM 654 N N . GLU A 1 80 ? 12.685 -0.934 1.058 1.00 90.81 80 GLU A N 1
ATOM 655 C CA . GLU A 1 80 ? 13.550 -0.400 2.104 1.00 90.81 80 GLU A CA 1
ATOM 656 C C . GLU A 1 80 ? 12.755 0.460 3.094 1.00 90.81 80 GLU A C 1
ATOM 658 O O . GLU A 1 80 ? 12.858 0.249 4.299 1.00 90.81 80 GLU A O 1
ATOM 663 N N . ALA A 1 81 ? 11.879 1.343 2.606 1.00 89.94 81 ALA A N 1
ATOM 664 C CA . ALA A 1 81 ? 11.021 2.179 3.448 1.00 89.94 81 ALA A CA 1
ATOM 665 C C . ALA A 1 81 ? 10.063 1.370 4.335 1.00 89.94 81 ALA A C 1
ATOM 667 O O . ALA A 1 81 ? 9.724 1.809 5.433 1.00 89.94 81 ALA A O 1
ATOM 668 N N . MET A 1 82 ? 9.593 0.219 3.847 1.00 88.56 82 MET A N 1
ATOM 669 C CA . MET A 1 82 ? 8.720 -0.698 4.587 1.00 88.56 82 MET A CA 1
ATOM 670 C C . MET A 1 82 ? 9.483 -1.507 5.644 1.00 88.56 82 MET A C 1
ATOM 672 O O . MET A 1 82 ? 8.921 -1.844 6.675 1.00 88.56 82 MET A O 1
ATOM 676 N N . LYS A 1 83 ? 10.758 -1.828 5.406 1.00 86.00 83 LYS A N 1
ATOM 677 C CA . LYS A 1 83 ? 11.573 -2.644 6.324 1.00 86.00 83 LYS A CA 1
ATOM 678 C C . LYS A 1 83 ? 12.245 -1.851 7.443 1.00 86.00 83 LYS A C 1
ATOM 680 O O . LYS A 1 83 ? 12.792 -2.460 8.357 1.00 86.00 83 LYS A O 1
ATOM 685 N N . GLN A 1 84 ? 12.280 -0.526 7.351 1.00 82.44 84 GLN A N 1
ATOM 686 C CA . GLN A 1 84 ? 12.890 0.306 8.383 1.00 82.44 84 GLN A CA 1
ATOM 687 C C . GLN A 1 84 ? 11.991 0.378 9.622 1.00 82.44 84 GLN A C 1
ATOM 689 O O . GLN A 1 84 ? 10.795 0.631 9.512 1.00 82.44 84 GLN A O 1
ATOM 694 N N . GLU A 1 85 ? 12.590 0.214 10.805 1.00 70.50 85 GLU A N 1
ATOM 695 C CA . GLU A 1 85 ? 11.883 0.299 12.093 1.00 70.50 85 GLU A CA 1
ATOM 696 C C . GLU A 1 85 ? 11.239 1.670 12.323 1.00 70.50 85 GLU A C 1
ATOM 698 O O . GLU A 1 85 ? 10.202 1.759 12.974 1.00 70.50 85 GLU A O 1
ATOM 703 N N . LYS A 1 86 ? 11.844 2.728 11.762 1.00 75.56 86 LYS A N 1
ATOM 704 C CA . LYS A 1 86 ? 11.345 4.105 11.799 1.00 75.56 86 LYS A CA 1
ATOM 705 C C . LYS A 1 86 ? 10.922 4.552 10.407 1.00 75.56 86 LYS A C 1
ATOM 707 O O . LYS A 1 86 ? 11.658 4.381 9.435 1.00 75.56 86 LYS A O 1
ATOM 712 N N . GLY A 1 87 ? 9.760 5.195 10.317 1.00 67.94 87 GLY A N 1
ATOM 713 C CA . GLY A 1 87 ? 9.207 5.661 9.047 1.00 67.94 87 GLY A CA 1
ATOM 714 C C . GLY A 1 87 ? 10.112 6.669 8.325 1.00 67.94 87 GLY A C 1
ATOM 715 O O . GLY A 1 87 ? 10.259 7.815 8.753 1.00 67.94 87 GLY A O 1
ATOM 716 N N . ASN A 1 88 ? 10.663 6.284 7.171 1.00 79.56 88 ASN A N 1
ATOM 717 C CA . ASN A 1 88 ? 11.472 7.171 6.337 1.00 79.56 88 ASN A CA 1
ATOM 718 C C . ASN A 1 88 ? 10.638 7.842 5.245 1.00 79.56 88 ASN A C 1
ATOM 720 O O . ASN A 1 88 ? 10.405 7.306 4.158 1.00 79.56 88 ASN A O 1
ATOM 724 N N . LYS A 1 89 ? 10.208 9.073 5.539 1.00 84.38 89 LYS A N 1
ATOM 725 C CA . LYS A 1 89 ? 9.378 9.889 4.640 1.00 84.38 89 LYS A CA 1
ATOM 726 C C . LYS A 1 89 ? 10.032 10.121 3.273 1.00 84.38 89 LYS A C 1
ATOM 728 O O . LYS A 1 89 ? 9.311 10.289 2.291 1.00 84.38 89 LYS A O 1
ATOM 733 N N . GLN A 1 90 ? 11.364 10.152 3.201 1.00 88.44 90 GLN A N 1
ATOM 734 C CA . GLN A 1 90 ? 12.074 10.438 1.956 1.00 88.44 90 GLN A CA 1
ATOM 735 C C . GLN A 1 90 ? 11.986 9.261 0.983 1.00 88.44 90 GLN A C 1
ATOM 737 O O . GLN A 1 90 ? 11.590 9.460 -0.161 1.00 88.44 90 GLN A O 1
ATOM 742 N N . LEU A 1 91 ? 12.225 8.033 1.449 1.00 89.75 91 LEU A N 1
ATOM 743 C CA . LEU A 1 91 ? 12.146 6.841 0.596 1.00 89.75 91 LEU A CA 1
ATOM 744 C C . LEU A 1 91 ? 10.743 6.635 0.003 1.00 89.75 91 LEU A C 1
ATOM 746 O O . LEU A 1 91 ? 10.607 6.333 -1.183 1.00 89.75 91 LEU A O 1
ATOM 750 N N . TYR A 1 92 ? 9.684 6.884 0.782 1.00 90.19 92 TYR A N 1
ATOM 751 C CA . TYR A 1 92 ? 8.312 6.855 0.262 1.00 90.19 92 TYR A CA 1
ATOM 752 C C . TYR A 1 92 ? 8.052 7.936 -0.794 1.00 90.19 92 TYR A C 1
ATOM 754 O O . TYR A 1 92 ? 7.334 7.693 -1.767 1.00 90.19 92 TYR A O 1
ATOM 762 N N . LYS A 1 93 ? 8.594 9.148 -0.614 1.00 89.00 93 LYS A N 1
ATOM 763 C CA . LYS A 1 93 ? 8.473 10.229 -1.605 1.00 89.00 93 LYS A CA 1
ATOM 764 C C . LYS A 1 93 ? 9.205 9.884 -2.898 1.00 89.00 93 LYS A C 1
ATOM 766 O O . LYS A 1 93 ? 8.631 10.074 -3.971 1.00 89.00 93 LYS A O 1
ATOM 771 N N . ASP A 1 94 ? 10.417 9.354 -2.798 1.00 89.06 94 ASP A N 1
ATOM 772 C CA . ASP A 1 94 ? 11.231 8.984 -3.956 1.00 89.06 94 ASP A CA 1
ATOM 773 C C . ASP A 1 94 ? 10.580 7.838 -4.739 1.00 89.06 94 ASP A C 1
ATOM 775 O O . ASP A 1 94 ? 10.408 7.944 -5.956 1.00 89.06 94 ASP A O 1
ATOM 779 N N . SER A 1 95 ? 10.084 6.815 -4.033 1.00 92.31 95 SER A N 1
ATOM 780 C CA . SER A 1 95 ? 9.360 5.699 -4.644 1.00 92.31 95 SER A CA 1
ATOM 781 C C . SER A 1 95 ? 8.105 6.169 -5.387 1.00 92.31 95 SER A C 1
ATOM 783 O O . SER A 1 95 ? 7.938 5.872 -6.572 1.00 92.31 95 SER A O 1
ATOM 785 N N . LYS A 1 96 ? 7.255 6.983 -4.742 1.00 91.44 96 LYS A N 1
ATOM 786 C CA . LYS A 1 96 ? 6.060 7.556 -5.388 1.00 91.44 96 LYS A CA 1
ATOM 787 C C . LYS A 1 96 ? 6.416 8.407 -6.601 1.00 91.44 96 LYS A C 1
ATOM 789 O O . LYS A 1 96 ? 5.755 8.294 -7.625 1.00 91.44 96 LYS A O 1
ATOM 794 N N . THR A 1 97 ? 7.461 9.226 -6.513 1.00 90.06 97 THR A N 1
ATOM 795 C CA . THR A 1 97 ? 7.919 10.056 -7.639 1.00 90.06 97 THR A CA 1
ATOM 796 C C . THR A 1 97 ? 8.340 9.186 -8.822 1.00 90.06 97 THR A C 1
ATOM 798 O O . THR A 1 97 ? 7.950 9.460 -9.957 1.00 90.06 97 THR A O 1
ATOM 801 N N . GLY A 1 98 ? 9.083 8.105 -8.564 1.00 90.56 98 GLY A N 1
ATOM 802 C CA . GLY A 1 98 ? 9.454 7.126 -9.584 1.00 90.56 98 GLY A CA 1
ATOM 803 C C . GLY A 1 98 ? 8.233 6.466 -10.223 1.00 90.56 98 GLY A C 1
ATOM 804 O O . GLY A 1 98 ? 8.125 6.431 -11.444 1.00 90.56 98 GLY A O 1
ATOM 805 N N . LEU A 1 99 ? 7.279 6.006 -9.416 1.00 93.00 99 LEU A N 1
ATOM 806 C CA . LEU A 1 99 ? 6.063 5.355 -9.905 1.00 93.00 99 LEU A CA 1
ATOM 807 C C . LEU A 1 99 ? 5.143 6.305 -10.694 1.00 93.00 99 LEU A C 1
ATOM 809 O O . LEU A 1 99 ? 4.621 5.908 -11.733 1.00 93.00 99 LEU A O 1
ATOM 813 N N . ILE A 1 100 ? 4.969 7.562 -10.267 1.00 90.25 100 ILE A N 1
ATOM 814 C CA . ILE A 1 100 ? 4.197 8.547 -11.045 1.00 90.25 100 ILE A CA 1
ATOM 815 C C . ILE A 1 100 ? 4.898 8.834 -12.376 1.00 90.25 100 ILE A C 1
ATOM 817 O O . ILE A 1 100 ? 4.247 8.882 -13.419 1.00 90.25 100 ILE A O 1
ATOM 821 N N . HIS A 1 101 ? 6.229 8.957 -12.364 1.00 89.31 101 HIS A N 1
ATOM 822 C CA . HIS A 1 101 ? 6.990 9.134 -13.595 1.00 89.31 101 HIS A CA 1
ATOM 823 C C . HIS A 1 101 ? 6.759 7.979 -14.579 1.00 89.31 101 HIS A C 1
ATOM 825 O O . HIS A 1 101 ? 6.521 8.235 -15.756 1.00 89.31 101 HIS A O 1
ATOM 831 N N . LEU A 1 102 ? 6.775 6.732 -14.099 1.00 90.88 102 LEU A N 1
ATOM 832 C CA . LEU A 1 102 ? 6.484 5.553 -14.920 1.00 90.88 102 LEU A CA 1
ATOM 833 C C . LEU A 1 102 ? 5.067 5.569 -15.494 1.00 90.88 102 LEU A C 1
ATOM 835 O O . LEU A 1 102 ? 4.877 5.135 -16.626 1.00 90.88 102 LEU A O 1
ATOM 839 N N . LEU A 1 103 ? 4.082 6.061 -14.738 1.00 89.19 103 LEU A N 1
ATOM 840 C CA . LEU A 1 103 ? 2.706 6.165 -15.220 1.00 89.19 103 LEU A CA 1
ATOM 841 C C . LEU A 1 103 ? 2.607 7.129 -16.410 1.00 89.19 103 LEU A C 1
ATOM 843 O O . LEU A 1 103 ? 1.997 6.783 -17.416 1.00 89.19 103 LEU A O 1
ATOM 847 N N . GLY A 1 104 ? 3.283 8.279 -16.332 1.00 85.00 104 GLY A N 1
ATOM 848 C CA . GLY A 1 104 ? 3.337 9.254 -17.428 1.00 85.00 104 GLY A CA 1
ATOM 849 C C . GLY A 1 104 ? 4.126 8.786 -18.658 1.00 85.00 104 GLY A C 1
ATOM 850 O O . GLY A 1 104 ? 4.003 9.376 -19.723 1.00 85.00 104 GLY A O 1
ATOM 851 N N . MET A 1 105 ? 4.927 7.719 -18.553 1.00 85.06 105 MET A N 1
ATOM 852 C CA . MET A 1 105 ? 5.659 7.177 -19.704 1.00 85.06 105 MET A CA 1
ATOM 853 C C . MET A 1 105 ? 4.785 6.344 -20.649 1.00 85.06 105 MET A C 1
ATOM 855 O O . MET A 1 105 ? 5.194 6.116 -21.788 1.00 85.06 105 MET A O 1
ATOM 859 N N . PHE A 1 106 ? 3.627 5.842 -20.201 1.00 84.81 106 PHE A N 1
ATOM 860 C CA . PHE A 1 106 ? 2.822 4.919 -21.012 1.00 84.81 106 PHE A CA 1
ATOM 861 C C . PHE A 1 106 ? 2.300 5.564 -22.299 1.00 84.81 106 PHE A C 1
ATOM 863 O O . PHE A 1 106 ? 2.299 4.890 -23.329 1.00 84.81 106 PHE A O 1
ATOM 870 N N . ASP A 1 107 ? 1.953 6.851 -22.263 1.00 78.06 107 ASP A N 1
ATOM 871 C CA . ASP A 1 107 ? 1.428 7.583 -23.424 1.00 78.06 107 ASP A CA 1
ATOM 872 C C . ASP A 1 107 ? 2.492 7.782 -24.519 1.00 78.06 107 ASP A C 1
ATOM 874 O O . ASP A 1 107 ? 2.192 7.801 -25.713 1.00 78.06 107 ASP A O 1
ATOM 878 N N . GLU A 1 108 ? 3.764 7.872 -24.128 1.00 77.69 108 GLU A N 1
ATOM 879 C CA . GLU A 1 108 ? 4.887 8.098 -25.044 1.00 77.69 108 GLU A CA 1
ATOM 880 C C . GLU A 1 108 ? 5.532 6.788 -25.535 1.00 77.69 108 GLU A C 1
ATOM 882 O O . GLU A 1 108 ? 6.240 6.756 -26.552 1.00 77.69 108 GLU A O 1
ATOM 887 N N . TRP A 1 109 ? 5.316 5.676 -24.828 1.00 82.75 109 TRP A N 1
ATOM 888 C CA . TRP A 1 109 ? 6.089 4.455 -25.030 1.00 82.75 109 TRP A CA 1
ATOM 889 C C . TRP A 1 109 ? 5.477 3.509 -26.077 1.00 82.75 109 TRP A C 1
ATOM 891 O O . TRP A 1 109 ? 4.758 2.562 -25.771 1.00 82.75 109 TRP A O 1
ATOM 901 N N . LYS A 1 110 ? 5.887 3.694 -27.337 1.00 81.25 110 LYS A N 1
ATOM 902 C CA . LYS A 1 110 ? 5.403 2.925 -28.507 1.00 81.25 110 LYS A CA 1
ATOM 903 C C . LYS A 1 110 ? 5.933 1.490 -28.641 1.00 81.25 110 LYS A C 1
ATOM 905 O O . LYS A 1 110 ? 5.388 0.700 -29.401 1.00 81.25 110 LYS A O 1
ATOM 910 N N . THR A 1 111 ? 7.020 1.140 -27.952 1.00 81.56 111 THR A N 1
ATOM 911 C CA . THR A 1 111 ? 7.733 -0.143 -28.150 1.00 81.56 111 THR A CA 1
ATOM 912 C C . THR A 1 111 ? 7.348 -1.234 -27.150 1.00 81.56 111 THR A C 1
ATOM 914 O O . THR A 1 111 ? 7.984 -2.284 -27.130 1.00 81.56 111 THR A O 1
ATOM 917 N N . GLN A 1 112 ? 6.307 -1.023 -26.337 1.00 83.19 112 GLN A N 1
ATOM 918 C CA . GLN A 1 112 ? 5.846 -1.995 -25.334 1.00 83.19 112 GLN A CA 1
ATOM 919 C C . GLN A 1 112 ? 5.514 -3.356 -25.961 1.00 83.19 112 GLN A C 1
ATOM 921 O O . GLN A 1 112 ? 5.918 -4.391 -25.445 1.00 83.19 112 GLN A O 1
ATOM 926 N N . LEU A 1 113 ? 4.855 -3.352 -27.124 1.00 84.38 113 LEU A N 1
ATOM 927 C CA . LEU A 1 113 ? 4.441 -4.566 -27.838 1.00 84.38 113 LEU A CA 1
ATOM 928 C C . LEU A 1 113 ? 5.614 -5.389 -28.401 1.00 84.38 113 LEU A C 1
ATOM 930 O O . LEU A 1 113 ? 5.412 -6.518 -28.831 1.00 84.38 113 LEU A O 1
ATOM 934 N N . LEU A 1 114 ? 6.834 -4.841 -28.394 1.00 85.00 114 LEU A N 1
ATOM 935 C CA . LEU A 1 114 ? 8.045 -5.509 -28.882 1.00 85.00 114 LEU A CA 1
ATOM 936 C C . LEU A 1 114 ? 8.794 -6.268 -27.773 1.00 85.00 114 LEU A C 1
ATOM 938 O O . LEU A 1 114 ? 9.923 -6.712 -27.983 1.00 85.00 114 LEU A O 1
ATOM 942 N N . ILE A 1 115 ? 8.212 -6.379 -26.574 1.00 88.62 115 ILE A N 1
ATOM 943 C CA . ILE A 1 115 ? 8.781 -7.153 -25.466 1.00 88.62 115 ILE A CA 1
ATOM 944 C C . ILE A 1 115 ? 8.431 -8.635 -25.653 1.00 88.62 115 ILE A C 1
ATOM 946 O O . ILE A 1 115 ? 7.259 -9.001 -25.753 1.00 88.62 115 ILE A O 1
ATOM 950 N N . LEU A 1 116 ? 9.451 -9.493 -25.656 1.00 89.38 116 LEU A N 1
ATOM 951 C CA . LEU A 1 116 ? 9.323 -10.944 -25.807 1.00 89.38 116 LEU A CA 1
ATOM 952 C C . LEU A 1 116 ? 9.431 -11.658 -24.446 1.00 89.38 116 LEU A C 1
ATOM 954 O O . LEU A 1 116 ? 10.171 -11.181 -23.587 1.00 89.38 116 LEU A O 1
ATOM 958 N N . PRO A 1 117 ? 8.754 -12.806 -24.237 1.00 89.06 117 PRO A N 1
ATOM 959 C CA . PRO A 1 117 ? 7.825 -13.459 -25.171 1.00 89.06 117 PRO A CA 1
ATOM 960 C C . PRO A 1 117 ? 6.452 -12.769 -25.245 1.00 89.06 117 PRO A C 1
ATOM 962 O O . PRO A 1 117 ? 5.686 -13.010 -26.170 1.00 89.06 117 PRO A O 1
ATOM 965 N N . ARG A 1 118 ? 6.143 -11.919 -24.264 1.00 90.69 118 ARG A N 1
ATOM 966 C CA . ARG A 1 118 ? 4.955 -11.064 -24.190 1.00 90.69 118 ARG A CA 1
ATOM 967 C C . ARG A 1 118 ? 5.237 -9.894 -23.254 1.00 90.69 118 ARG A C 1
ATOM 969 O O . ARG A 1 118 ? 6.180 -9.955 -22.465 1.00 90.69 118 ARG A O 1
ATOM 976 N N . VAL A 1 119 ? 4.377 -8.879 -23.271 1.00 89.94 119 VAL A N 1
ATOM 977 C CA . VAL A 1 119 ? 4.451 -7.765 -22.315 1.00 89.94 119 VAL A CA 1
ATOM 978 C C . VAL A 1 119 ? 4.279 -8.298 -20.880 1.00 89.94 119 VAL A C 1
ATOM 980 O O . VAL A 1 119 ? 3.293 -8.991 -20.609 1.00 89.94 119 VAL A O 1
ATOM 983 N N . PRO A 1 120 ? 5.220 -8.034 -19.955 1.00 91.75 120 PRO A N 1
ATOM 984 C CA . PRO A 1 120 ? 5.103 -8.482 -18.572 1.00 91.75 120 PRO A CA 1
ATOM 985 C C . PRO A 1 120 ? 4.033 -7.682 -17.820 1.00 91.75 120 PRO A C 1
ATOM 987 O O . PRO A 1 120 ? 3.832 -6.500 -18.085 1.00 91.75 120 PRO A O 1
ATOM 990 N N . TYR A 1 121 ? 3.400 -8.294 -16.815 1.00 91.06 121 TYR A N 1
ATOM 991 C CA . TYR A 1 121 ? 2.324 -7.656 -16.037 1.00 91.06 121 TYR A CA 1
ATOM 992 C C . TYR A 1 121 ? 2.764 -6.361 -15.330 1.00 91.06 121 TYR A C 1
ATOM 994 O O . TYR A 1 121 ? 1.947 -5.467 -15.111 1.00 91.06 121 TYR A O 1
ATOM 1002 N N . VAL A 1 122 ? 4.058 -6.244 -15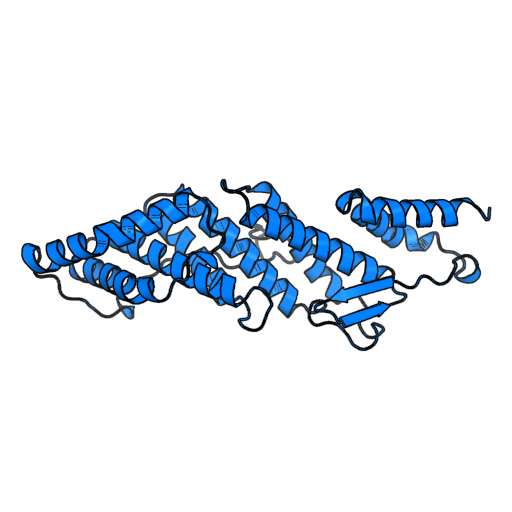.000 1.00 92.06 122 VAL A N 1
ATOM 1003 C CA . VAL A 1 122 ? 4.623 -5.041 -14.375 1.00 92.06 122 VAL A CA 1
ATOM 1004 C C . VAL A 1 122 ? 4.660 -3.842 -15.320 1.00 92.06 122 VAL A C 1
ATOM 1006 O O . VAL A 1 122 ? 4.711 -2.714 -14.852 1.00 92.06 122 VAL A O 1
ATOM 1009 N N . VAL A 1 123 ? 4.596 -4.073 -16.636 1.00 91.62 123 VAL A N 1
ATOM 1010 C CA . VAL A 1 123 ? 4.500 -3.041 -17.679 1.00 91.62 123 VAL A CA 1
ATOM 1011 C C . VAL A 1 123 ? 3.018 -2.802 -17.981 1.00 91.62 123 VAL A C 1
ATOM 1013 O O . VAL A 1 123 ? 2.537 -3.001 -19.091 1.00 91.62 123 VAL A O 1
ATOM 1016 N N . THR A 1 124 ? 2.254 -2.415 -16.958 1.00 89.94 124 THR A N 1
ATOM 1017 C CA . THR A 1 124 ? 0.849 -2.009 -17.113 1.00 89.94 124 THR A CA 1
ATOM 1018 C C . THR A 1 124 ? 0.526 -0.800 -16.229 1.00 89.94 124 THR A C 1
ATOM 1020 O O . THR A 1 124 ? 1.014 -0.727 -15.095 1.00 89.94 124 THR A O 1
ATOM 1023 N N . PRO A 1 125 ? -0.341 0.134 -16.674 1.00 89.44 125 PRO A N 1
ATOM 1024 C CA . PRO A 1 125 ? -0.774 1.255 -15.835 1.00 89.44 125 PRO A CA 1
ATOM 1025 C C . PRO A 1 125 ? -1.437 0.784 -14.538 1.00 89.44 125 PRO A C 1
ATOM 1027 O O . PRO A 1 125 ? -1.268 1.388 -13.485 1.00 89.44 125 PRO A O 1
ATOM 1030 N N . MET A 1 126 ? -2.165 -0.330 -14.609 1.00 89.00 126 MET A N 1
ATOM 1031 C CA . MET A 1 126 ? -2.844 -0.950 -13.477 1.00 89.00 126 MET A CA 1
ATOM 1032 C C . MET A 1 126 ? -1.869 -1.421 -12.395 1.00 89.00 126 MET A C 1
ATOM 1034 O O . MET A 1 126 ? -2.103 -1.177 -11.214 1.00 89.00 126 MET A O 1
ATOM 1038 N N . PHE A 1 127 ? -0.759 -2.055 -12.783 1.00 91.75 127 PHE A N 1
ATOM 1039 C CA . PHE A 1 127 ? 0.290 -2.435 -11.839 1.00 91.75 127 PHE A CA 1
ATOM 1040 C C . PHE A 1 127 ? 0.917 -1.208 -11.171 1.00 91.75 127 PHE A C 1
ATOM 1042 O O . PHE A 1 127 ? 1.016 -1.163 -9.946 1.00 91.75 127 PHE A O 1
ATOM 1049 N N . ILE A 1 128 ? 1.261 -0.178 -11.949 1.00 92.62 128 ILE A N 1
ATOM 1050 C CA . ILE A 1 128 ? 1.857 1.051 -11.408 1.00 92.62 128 ILE A CA 1
ATOM 1051 C C . ILE A 1 128 ? 0.900 1.779 -10.459 1.00 92.62 128 ILE A C 1
ATOM 1053 O O . ILE A 1 128 ? 1.312 2.159 -9.364 1.00 92.62 128 ILE A O 1
ATOM 1057 N N . LYS A 1 129 ? -0.385 1.903 -10.814 1.00 90.88 129 LYS A N 1
ATOM 1058 C CA . LYS A 1 129 ? -1.423 2.456 -9.926 1.00 90.88 129 LYS A CA 1
ATOM 1059 C C . LYS A 1 129 ? -1.542 1.653 -8.633 1.00 90.88 129 LYS A C 1
ATOM 1061 O O . LYS A 1 129 ? -1.538 2.239 -7.555 1.00 90.88 129 LYS A O 1
ATOM 1066 N N . SER A 1 130 ? -1.555 0.325 -8.722 1.00 91.88 130 SER A N 1
ATOM 1067 C CA . SER A 1 130 ? -1.597 -0.545 -7.544 1.00 91.88 130 SER A CA 1
ATOM 1068 C C . SER A 1 130 ? -0.378 -0.346 -6.633 1.00 91.88 130 SER A C 1
ATOM 1070 O O . SER A 1 130 ? -0.525 -0.330 -5.414 1.00 91.88 130 SER A O 1
ATOM 1072 N N . MET A 1 131 ? 0.822 -0.170 -7.196 1.00 93.50 131 MET A N 1
ATOM 1073 C CA . MET A 1 131 ? 2.037 0.098 -6.413 1.00 93.50 131 MET A CA 1
ATOM 1074 C C . MET A 1 131 ? 2.044 1.509 -5.814 1.00 93.50 131 MET A C 1
ATOM 1076 O O . MET A 1 131 ? 2.530 1.695 -4.701 1.00 93.50 131 MET A O 1
ATOM 1080 N N . LEU A 1 132 ? 1.473 2.498 -6.508 1.00 92.56 132 LEU A N 1
ATOM 1081 C CA . LEU A 1 132 ? 1.284 3.851 -5.976 1.00 92.56 132 LEU A CA 1
ATOM 1082 C C . LEU A 1 132 ? 0.349 3.860 -4.773 1.00 92.56 132 LEU A C 1
ATOM 1084 O O . LEU A 1 132 ? 0.662 4.500 -3.771 1.00 92.56 132 LEU A O 1
ATOM 1088 N N . CYS A 1 133 ? -0.760 3.128 -4.863 1.00 92.56 133 CYS A N 1
ATOM 1089 C CA . CYS A 1 133 ? -1.719 2.966 -3.777 1.00 92.56 133 CYS A CA 1
ATOM 1090 C C . CYS A 1 133 ? -1.065 2.313 -2.556 1.00 92.56 133 CYS A C 1
ATOM 1092 O O . CYS A 1 133 ? -1.172 2.837 -1.450 1.00 92.56 133 CYS A O 1
ATOM 1094 N N . LEU A 1 134 ? -0.280 1.251 -2.769 1.00 93.94 134 LEU A N 1
ATOM 1095 C CA . LEU A 1 134 ? 0.513 0.620 -1.713 1.00 93.94 134 LEU A CA 1
ATOM 1096 C C . LEU A 1 134 ? 1.507 1.609 -1.080 1.00 93.94 134 LEU A C 1
ATOM 1098 O O . LEU A 1 134 ? 1.509 1.792 0.133 1.00 93.94 134 LEU A O 1
ATOM 1102 N N . ALA A 1 135 ? 2.324 2.288 -1.890 1.00 93.31 135 ALA A N 1
ATOM 1103 C CA . ALA A 1 135 ? 3.325 3.235 -1.401 1.00 93.31 135 ALA A CA 1
ATOM 1104 C C . ALA A 1 135 ? 2.696 4.416 -0.649 1.00 93.31 135 ALA A C 1
ATOM 1106 O O . ALA A 1 135 ? 3.241 4.888 0.352 1.00 93.31 135 ALA A O 1
ATOM 1107 N N . HIS A 1 136 ? 1.550 4.907 -1.122 1.00 92.12 136 HIS A N 1
ATOM 1108 C CA . HIS A 1 136 ? 0.806 5.959 -0.450 1.00 92.12 136 HIS A CA 1
ATOM 1109 C C . HIS A 1 136 ? 0.200 5.475 0.865 1.00 92.12 136 HIS A C 1
ATOM 1111 O O . HIS A 1 136 ? 0.373 6.166 1.867 1.00 92.12 136 HIS A O 1
ATOM 1117 N N . GLY A 1 137 ? -0.434 4.301 0.870 1.00 92.94 137 GLY A N 1
ATOM 1118 C CA . GLY A 1 137 ? -1.000 3.675 2.060 1.00 92.94 137 GLY A CA 1
ATOM 1119 C C . GLY A 1 137 ? 0.051 3.491 3.150 1.00 92.94 137 GLY A C 1
ATOM 1120 O O . GLY A 1 137 ? -0.136 4.009 4.248 1.00 92.94 137 GLY A O 1
ATOM 1121 N N . CYS A 1 138 ? 1.194 2.870 2.830 1.00 92.88 138 CYS A N 1
ATOM 1122 C CA . CYS A 1 138 ? 2.289 2.655 3.786 1.00 92.88 138 CYS A CA 1
ATOM 1123 C C . CYS A 1 138 ? 2.805 3.984 4.350 1.00 92.88 138 CYS A C 1
ATOM 1125 O O . CYS A 1 138 ? 2.934 4.156 5.560 1.00 92.88 138 CYS A O 1
ATOM 1127 N N . HIS A 1 139 ? 3.058 4.963 3.474 1.00 91.81 139 HIS A N 1
ATOM 1128 C CA . HIS A 1 139 ? 3.516 6.290 3.883 1.00 91.81 139 HIS A CA 1
ATOM 1129 C C . HIS A 1 139 ? 2.525 6.981 4.824 1.00 91.81 139 HIS A C 1
ATOM 1131 O O . HIS A 1 139 ? 2.930 7.579 5.818 1.00 91.81 139 HIS A O 1
ATOM 1137 N N . THR A 1 140 ? 1.234 6.928 4.504 1.00 91.56 140 THR A N 1
ATOM 1138 C CA . THR A 1 140 ? 0.188 7.558 5.307 1.00 91.56 140 THR A CA 1
ATOM 1139 C C . THR A 1 140 ? 0.024 6.839 6.642 1.00 91.56 140 THR A C 1
ATOM 1141 O O . THR A 1 140 ? 0.017 7.502 7.679 1.00 91.56 140 THR A O 1
ATOM 1144 N N . LEU A 1 141 ? -0.028 5.506 6.648 1.00 92.75 141 LEU A N 1
ATOM 1145 C CA . LEU A 1 141 ? -0.130 4.689 7.858 1.00 92.75 141 LEU A CA 1
ATOM 1146 C C . LEU A 1 141 ? 1.027 4.979 8.823 1.00 92.75 141 LEU A C 1
ATOM 1148 O O . LEU A 1 141 ? 0.799 5.342 9.976 1.00 92.75 141 LEU A O 1
ATOM 1152 N N . HIS A 1 142 ? 2.265 4.942 8.325 1.00 89.56 142 HIS A N 1
ATOM 1153 C CA . HIS A 1 142 ? 3.469 5.156 9.132 1.00 89.56 142 HIS A CA 1
ATOM 1154 C C . HIS A 1 142 ? 3.647 6.591 9.629 1.00 89.56 142 HIS A C 1
ATOM 1156 O O . HIS A 1 142 ? 4.510 6.831 10.462 1.00 89.56 142 HIS A O 1
ATOM 1162 N N . ILE A 1 143 ? 2.864 7.562 9.158 1.00 86.69 143 ILE A N 1
ATOM 1163 C CA . ILE A 1 143 ? 2.897 8.940 9.677 1.00 86.69 143 ILE A CA 1
ATOM 1164 C C . ILE A 1 143 ? 1.689 9.223 10.569 1.00 86.69 143 ILE A C 1
ATOM 1166 O O . ILE A 1 143 ? 1.787 10.049 11.475 1.00 86.69 143 ILE A O 1
ATOM 1170 N N . SER A 1 144 ? 0.570 8.532 10.354 1.00 88.25 144 SER A N 1
ATOM 1171 C CA . SER A 1 144 ? -0.696 8.816 11.040 1.00 88.25 144 SER A CA 1
ATOM 1172 C C . SER A 1 144 ? -0.626 8.603 12.552 1.00 88.25 144 SER A C 1
ATOM 1174 O O . SER A 1 144 ? -1.319 9.309 13.272 1.00 88.25 144 SER A O 1
ATOM 1176 N N . HIS A 1 145 ? 0.272 7.738 13.041 1.00 85.25 145 HIS A N 1
ATOM 1177 C CA . HIS A 1 145 ? 0.520 7.554 14.479 1.00 85.25 145 HIS A CA 1
ATOM 1178 C C . HIS A 1 145 ? 1.004 8.830 15.195 1.00 85.25 145 HIS A C 1
ATOM 1180 O O . HIS A 1 145 ? 0.840 8.961 16.401 1.00 85.25 145 HIS A O 1
ATOM 1186 N N . THR A 1 146 ? 1.599 9.783 14.465 1.00 87.44 146 THR A N 1
ATOM 1187 C CA . THR A 1 146 ? 2.055 11.071 15.028 1.00 87.44 146 THR A CA 1
ATOM 1188 C C . THR A 1 146 ? 0.951 12.126 15.106 1.00 87.44 146 THR A C 1
ATOM 1190 O O . THR A 1 146 ? 1.167 13.214 15.638 1.00 87.44 146 THR A O 1
ATOM 1193 N N . LEU A 1 147 ? -0.218 11.841 14.530 1.00 87.69 147 LEU A N 1
ATOM 1194 C CA . LEU A 1 147 ? -1.364 12.740 14.500 1.00 87.69 147 LEU A CA 1
ATOM 1195 C C . LEU A 1 147 ? -2.304 12.425 15.669 1.00 87.69 147 LEU A C 1
ATOM 1197 O O . LEU A 1 147 ? -2.308 11.317 16.192 1.00 87.69 147 LEU A O 1
ATOM 1201 N N . SER A 1 148 ? -3.153 13.382 16.041 1.00 84.69 148 SER A N 1
ATOM 1202 C CA . SER A 1 148 ? -4.174 13.196 17.076 1.00 84.69 148 SER A CA 1
ATOM 1203 C C . SER A 1 148 ? -5.562 13.642 16.605 1.00 84.69 148 SER A C 1
ATOM 1205 O O . SER A 1 148 ? -5.712 14.392 15.631 1.00 84.69 148 SER A O 1
ATOM 1207 N N . GLY A 1 149 ? -6.597 13.133 17.280 1.00 85.31 149 GLY A N 1
ATOM 1208 C CA . GLY A 1 149 ? -7.997 13.491 17.049 1.00 85.31 149 GLY A CA 1
ATOM 1209 C C . GLY A 1 149 ? -8.466 13.279 15.604 1.00 85.31 149 GLY A C 1
ATOM 1210 O O . GLY A 1 149 ? -8.221 12.243 14.977 1.00 85.31 149 GLY A O 1
ATOM 1211 N N . LYS A 1 150 ? -9.144 14.291 15.045 1.00 86.38 150 LYS A N 1
ATOM 1212 C CA . LYS A 1 150 ? -9.709 14.236 13.683 1.00 86.38 150 LYS A CA 1
ATOM 1213 C C . LYS A 1 150 ? -8.646 13.976 12.608 1.00 86.38 150 LYS A C 1
ATOM 1215 O O . LYS A 1 150 ? -8.920 13.268 11.642 1.00 86.38 150 LYS A O 1
ATOM 1220 N N . SER A 1 151 ? -7.430 14.495 12.781 1.00 87.25 151 SER A N 1
ATOM 1221 C CA . SER A 1 151 ? -6.338 14.325 11.814 1.00 87.25 151 SER A CA 1
ATOM 1222 C C . SER A 1 151 ? -5.849 12.878 11.733 1.00 87.25 151 SER A C 1
ATOM 1224 O O . SER A 1 151 ? -5.614 12.383 10.632 1.00 87.25 151 SER A O 1
ATOM 1226 N N . ALA A 1 152 ? -5.747 12.186 12.874 1.00 89.06 152 ALA A N 1
ATOM 1227 C CA . ALA A 1 152 ? -5.411 10.760 12.911 1.00 89.06 152 ALA A CA 1
ATOM 1228 C C . ALA A 1 152 ? -6.479 9.925 12.194 1.00 89.06 152 ALA A C 1
ATOM 1230 O O . ALA A 1 152 ? -6.162 9.099 11.341 1.00 89.06 152 ALA A O 1
ATOM 1231 N N . THR A 1 153 ? -7.752 10.236 12.454 1.00 91.50 153 THR A N 1
ATOM 1232 C CA . THR A 1 153 ? -8.905 9.584 11.814 1.00 91.50 153 THR A CA 1
ATOM 1233 C C . THR A 1 153 ? -8.848 9.709 10.285 1.00 91.50 153 THR A C 1
ATOM 1235 O O . THR A 1 153 ? -8.975 8.716 9.570 1.00 91.50 153 THR A O 1
ATOM 1238 N N . VAL A 1 154 ? -8.594 10.914 9.761 1.00 91.31 154 VAL A N 1
ATOM 1239 C CA . VAL A 1 154 ? -8.430 11.142 8.312 1.00 91.31 154 VAL A CA 1
ATOM 1240 C C . VAL A 1 154 ? -7.225 10.375 7.759 1.00 91.31 154 VAL A C 1
ATOM 1242 O O . VAL A 1 154 ? -7.311 9.797 6.673 1.00 91.31 154 VAL A O 1
ATOM 1245 N N . GLY A 1 155 ? -6.109 10.352 8.492 1.00 91.44 155 GLY A N 1
ATOM 1246 C CA . GLY A 1 155 ? -4.895 9.632 8.110 1.00 91.44 155 GLY A CA 1
ATOM 1247 C C . GLY A 1 155 ? -5.126 8.127 7.964 1.00 91.44 155 GLY A C 1
ATOM 1248 O O . GLY A 1 155 ? -4.884 7.568 6.892 1.00 91.44 155 GLY A O 1
ATOM 1249 N N . PHE A 1 156 ? -5.684 7.480 8.987 1.00 95.06 156 PHE A N 1
ATOM 1250 C CA . PHE A 1 156 ? -5.986 6.046 8.946 1.00 95.06 156 PHE A CA 1
ATOM 1251 C C . PHE A 1 156 ? -7.054 5.700 7.907 1.00 95.06 156 PHE A C 1
ATOM 1253 O O . PHE A 1 156 ? -6.911 4.705 7.196 1.00 95.06 156 PHE A O 1
ATOM 1260 N N . HIS A 1 157 ? -8.071 6.549 7.728 1.00 95.00 157 HIS A N 1
ATOM 1261 C CA . HIS A 1 157 ? -9.055 6.359 6.663 1.00 95.00 157 HIS A CA 1
ATOM 1262 C C . HIS A 1 157 ? -8.427 6.454 5.264 1.00 95.00 157 HIS A C 1
ATOM 1264 O O . HIS A 1 157 ? -8.708 5.627 4.400 1.00 95.00 157 HIS A O 1
ATOM 1270 N N . THR A 1 158 ? -7.523 7.413 5.052 1.00 93.19 158 THR A N 1
ATOM 1271 C CA . THR A 1 158 ? -6.781 7.566 3.789 1.00 93.19 158 THR A CA 1
ATOM 1272 C C . THR A 1 158 ? -5.897 6.348 3.509 1.00 93.19 158 THR A C 1
ATOM 1274 O O . THR A 1 158 ? -5.860 5.855 2.379 1.00 93.19 158 THR A O 1
ATOM 1277 N N . ALA A 1 159 ? -5.204 5.831 4.528 1.00 94.50 159 ALA A N 1
ATOM 1278 C CA . ALA A 1 159 ? -4.410 4.611 4.404 1.00 94.50 159 ALA A CA 1
ATOM 1279 C C . ALA A 1 159 ? -5.295 3.408 4.036 1.00 94.50 159 ALA A C 1
ATOM 1281 O O . ALA A 1 159 ? -5.008 2.716 3.060 1.00 94.50 159 ALA A O 1
ATOM 1282 N N . MET A 1 160 ? -6.416 3.224 4.741 1.00 95.25 160 MET A N 1
ATOM 1283 C CA . MET A 1 160 ? -7.397 2.171 4.467 1.00 95.25 160 MET A CA 1
ATOM 1284 C C . MET A 1 160 ? -7.915 2.235 3.023 1.00 95.25 160 MET A C 1
ATOM 1286 O O . MET A 1 160 ? -7.881 1.229 2.320 1.00 95.25 160 MET A O 1
ATOM 1290 N N . GLN A 1 161 ? -8.346 3.407 2.545 1.00 94.00 161 GLN A N 1
ATOM 1291 C CA . GLN A 1 161 ? -8.799 3.571 1.158 1.00 94.00 161 GLN A CA 1
ATOM 1292 C C . GLN A 1 161 ? -7.699 3.218 0.153 1.00 94.00 161 GLN A C 1
ATOM 1294 O O . GLN A 1 161 ? -7.944 2.462 -0.782 1.00 94.00 161 GLN A O 1
ATOM 1299 N N . SER A 1 162 ? -6.475 3.698 0.390 1.00 93.38 162 SER A N 1
ATOM 1300 C CA . SER A 1 162 ? -5.334 3.427 -0.489 1.00 93.38 162 SER A CA 1
ATOM 1301 C C . SER A 1 162 ? -5.051 1.928 -0.599 1.00 93.38 162 SER A C 1
ATOM 1303 O O . SER A 1 162 ? -4.874 1.415 -1.698 1.00 93.38 162 SER A O 1
ATOM 1305 N N . PHE A 1 163 ? -5.051 1.189 0.511 1.00 94.81 163 PHE A N 1
ATOM 1306 C CA . PHE A 1 163 ? -4.853 -0.261 0.456 1.00 94.81 163 PHE A CA 1
ATOM 1307 C C . PHE A 1 163 ? -6.018 -1.002 -0.205 1.00 94.81 163 PHE A C 1
ATOM 1309 O O . PHE A 1 163 ? -5.783 -1.999 -0.885 1.00 94.81 163 PHE A O 1
ATOM 1316 N N . GLY A 1 164 ? -7.250 -0.503 -0.062 1.00 92.12 164 GLY A N 1
ATOM 1317 C CA . GLY A 1 164 ? -8.431 -1.064 -0.725 1.00 92.12 164 GLY A CA 1
ATOM 1318 C C . GLY A 1 164 ? -8.386 -0.976 -2.256 1.00 92.12 164 GLY A C 1
ATOM 1319 O O . GLY A 1 164 ? -9.023 -1.778 -2.932 1.00 92.12 164 GLY A O 1
ATOM 1320 N N . GLU A 1 165 ? -7.601 -0.048 -2.809 1.00 90.94 165 GLU A N 1
ATOM 1321 C CA . GLU A 1 165 ? -7.387 0.099 -4.255 1.00 90.94 165 GLU A CA 1
ATOM 1322 C C . GLU A 1 165 ? -6.232 -0.772 -4.795 1.00 90.94 165 GLU A C 1
ATOM 1324 O O . GLU A 1 165 ? -6.010 -0.843 -6.008 1.00 90.94 165 GLU A O 1
ATOM 1329 N N . VAL A 1 166 ? -5.485 -1.464 -3.926 1.00 91.56 166 VAL A N 1
ATOM 1330 C CA . VAL A 1 166 ? -4.411 -2.377 -4.347 1.00 91.56 166 VAL A CA 1
ATOM 1331 C C . VAL A 1 166 ? -5.017 -3.673 -4.882 1.00 91.56 166 VAL A C 1
ATOM 1333 O O . VAL A 1 166 ? -5.828 -4.326 -4.231 1.00 91.56 166 VAL A O 1
ATOM 1336 N N . TRP A 1 167 ? -4.579 -4.097 -6.068 1.00 83.69 167 TRP A N 1
ATOM 1337 C CA . TRP A 1 167 ? -5.100 -5.304 -6.701 1.00 83.69 167 TRP A CA 1
ATOM 1338 C C . TRP A 1 167 ? -4.651 -6.574 -5.937 1.00 83.69 167 TRP A C 1
ATOM 1340 O O . TRP A 1 167 ? -3.448 -6.851 -5.876 1.00 83.69 167 TRP A O 1
ATOM 1350 N N . PRO A 1 168 ? -5.571 -7.428 -5.437 1.00 81.38 168 PRO A N 1
ATOM 1351 C CA . PRO A 1 168 ? -5.218 -8.545 -4.546 1.00 81.38 168 PRO A CA 1
ATOM 1352 C C . PRO A 1 168 ? -4.329 -9.633 -5.167 1.00 81.38 168 PRO A C 1
ATOM 1354 O O . PRO A 1 168 ? -3.561 -10.288 -4.473 1.00 81.38 168 PRO A O 1
ATOM 1357 N N . ARG A 1 169 ? -4.421 -9.839 -6.486 1.00 79.31 169 ARG A N 1
ATOM 1358 C CA . ARG A 1 169 ? -3.628 -10.842 -7.229 1.00 79.31 169 ARG A CA 1
ATOM 1359 C C . ARG A 1 169 ? -2.184 -10.420 -7.544 1.00 79.31 169 ARG A C 1
ATOM 1361 O O . ARG A 1 169 ? -1.475 -11.193 -8.180 1.00 79.31 169 ARG A O 1
ATOM 1368 N N . TYR A 1 170 ? -1.754 -9.212 -7.174 1.00 81.50 170 TYR A N 1
ATOM 1369 C CA . TYR A 1 170 ? -0.370 -8.774 -7.389 1.00 81.50 170 TYR A CA 1
ATOM 1370 C C . TYR A 1 170 ? 0.562 -9.175 -6.233 1.00 81.50 170 TYR A C 1
ATOM 1372 O O . TYR A 1 170 ? 0.072 -9.477 -5.147 1.00 81.50 170 TYR A O 1
ATOM 1380 N N . PRO A 1 171 ? 1.901 -9.152 -6.426 1.00 78.94 171 PRO A N 1
ATOM 1381 C CA . PRO A 1 171 ? 2.882 -9.640 -5.441 1.00 78.94 171 PRO A CA 1
ATOM 1382 C C . PRO A 1 171 ? 2.814 -9.003 -4.041 1.00 78.94 171 PRO A C 1
ATOM 1384 O O . PRO A 1 171 ? 3.387 -9.537 -3.100 1.00 78.94 171 PRO A O 1
ATOM 1387 N N . TYR A 1 172 ? 2.098 -7.886 -3.892 1.00 86.38 172 TYR A N 1
ATOM 1388 C CA . TYR A 1 172 ? 1.882 -7.189 -2.621 1.00 86.38 172 TYR A CA 1
ATOM 1389 C C . TYR A 1 172 ? 0.412 -7.154 -2.182 1.00 86.38 172 TYR A C 1
ATOM 1391 O O . TYR A 1 172 ? 0.079 -6.449 -1.235 1.00 86.38 172 TYR A O 1
ATOM 1399 N N . GLY A 1 173 ? -0.481 -7.887 -2.851 1.00 89.38 173 GLY A N 1
ATOM 1400 C CA . GLY A 1 173 ? -1.913 -7.866 -2.548 1.00 89.38 173 GLY A CA 1
ATOM 1401 C C . GLY A 1 173 ? -2.227 -8.373 -1.142 1.00 89.38 173 GLY A C 1
ATOM 1402 O O . GLY A 1 173 ? -3.023 -7.767 -0.435 1.00 89.38 173 GLY A O 1
ATOM 1403 N N . VAL A 1 174 ? -1.532 -9.423 -0.697 1.00 91.56 174 VAL A N 1
ATOM 1404 C CA . VAL A 1 174 ? -1.663 -9.960 0.668 1.00 91.56 174 VAL A CA 1
ATOM 1405 C C . VAL A 1 174 ? -1.167 -8.956 1.715 1.00 91.56 174 VAL A C 1
ATOM 1407 O O . VAL A 1 174 ? -1.852 -8.689 2.699 1.00 91.56 174 VAL A O 1
ATOM 1410 N N . VAL A 1 175 ? -0.017 -8.324 1.459 1.00 92.12 175 VAL A N 1
ATOM 1411 C CA . VAL A 1 175 ? 0.531 -7.266 2.323 1.00 92.12 175 VAL A CA 1
ATOM 1412 C C . VAL A 1 175 ? -0.450 -6.096 2.422 1.00 92.12 175 VAL A C 1
ATOM 1414 O O . VAL A 1 175 ? -0.741 -5.625 3.518 1.00 92.12 175 VAL A O 1
ATOM 1417 N N . ALA A 1 176 ? -0.991 -5.641 1.291 1.00 94.25 176 ALA A N 1
ATOM 1418 C CA . ALA A 1 176 ? -1.969 -4.561 1.258 1.00 94.25 176 ALA A CA 1
ATOM 1419 C C . ALA A 1 176 ? -3.260 -4.932 1.989 1.00 94.25 176 ALA A C 1
ATOM 1421 O O . ALA A 1 176 ? -3.787 -4.106 2.722 1.00 94.25 176 ALA A O 1
ATOM 1422 N N . PHE A 1 177 ? -3.738 -6.170 1.852 1.00 95.00 177 PHE A N 1
ATOM 1423 C CA . PHE A 1 177 ? -4.908 -6.651 2.581 1.00 95.00 177 PHE A CA 1
ATOM 1424 C C . PHE A 1 177 ? -4.695 -6.591 4.098 1.00 95.00 177 PHE A C 1
ATOM 1426 O O . PHE A 1 177 ? -5.534 -6.061 4.823 1.00 95.00 177 PHE A O 1
ATOM 1433 N N . HIS A 1 178 ? -3.555 -7.060 4.600 1.00 94.50 178 HIS A N 1
ATOM 1434 C CA . HIS A 1 178 ? -3.300 -6.981 6.034 1.00 94.50 178 HIS A CA 1
ATOM 1435 C C . HIS A 1 178 ? -3.082 -5.538 6.515 1.00 94.50 178 HIS A C 1
ATOM 1437 O O . HIS A 1 178 ? -3.603 -5.164 7.566 1.00 94.50 178 HIS A O 1
ATOM 1443 N N . GLN A 1 179 ? -2.416 -4.683 5.732 1.00 94.56 179 GLN A N 1
ATOM 1444 C CA . GLN A 1 179 ? -2.298 -3.258 6.063 1.00 94.56 179 GLN A CA 1
ATOM 1445 C C . GLN A 1 179 ? -3.632 -2.500 5.967 1.00 94.56 179 GLN A C 1
ATOM 1447 O O . GLN A 1 179 ? -3.849 -1.552 6.724 1.00 94.56 179 GLN A O 1
ATOM 1452 N N . TYR A 1 180 ? -4.555 -2.935 5.106 1.00 96.06 180 TYR A N 1
ATOM 1453 C CA . TYR A 1 180 ? -5.937 -2.459 5.070 1.00 96.06 180 TYR A CA 1
ATOM 1454 C C . TYR A 1 180 ? -6.641 -2.749 6.399 1.00 96.06 180 TYR A C 1
ATOM 1456 O O . TYR A 1 180 ? -7.206 -1.834 6.998 1.00 96.06 180 TYR A O 1
ATOM 1464 N N . LEU A 1 181 ? -6.553 -3.989 6.896 1.00 96.62 181 LEU A N 1
ATOM 1465 C CA . LEU A 1 181 ? -7.153 -4.378 8.175 1.00 96.62 181 LEU A CA 1
ATOM 1466 C C . LEU A 1 181 ? -6.545 -3.601 9.349 1.00 96.62 181 LEU A C 1
ATOM 1468 O O . LEU A 1 181 ? -7.284 -3.082 10.180 1.00 96.62 181 LEU A O 1
ATOM 1472 N N . VAL A 1 182 ? -5.218 -3.448 9.379 1.00 96.56 182 VAL A N 1
ATOM 1473 C CA . VAL A 1 182 ? -4.522 -2.631 10.390 1.00 96.56 182 VAL A CA 1
ATOM 1474 C C . VAL A 1 182 ? -5.002 -1.180 10.343 1.00 96.56 182 VAL A C 1
ATOM 1476 O O . VAL A 1 182 ? -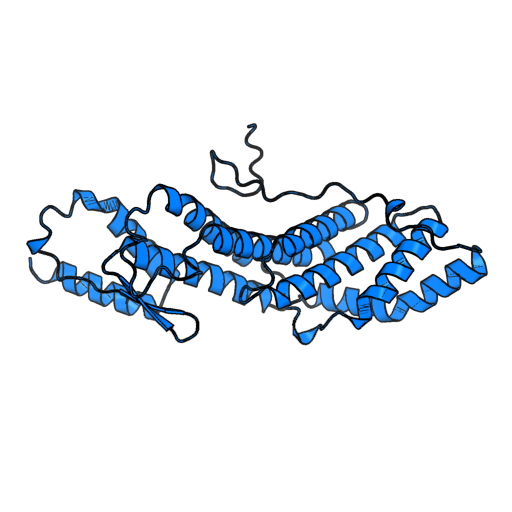5.360 -0.610 11.370 1.00 96.56 182 VAL A O 1
ATOM 1479 N N . SER A 1 183 ? -5.073 -0.588 9.149 1.00 96.44 183 SER A N 1
ATOM 1480 C CA . SER A 1 183 ? -5.559 0.786 8.975 1.00 96.44 183 SER A CA 1
ATOM 1481 C C . SER A 1 183 ? -7.006 0.937 9.443 1.00 96.44 183 SER A C 1
ATOM 1483 O O . SER A 1 183 ? -7.351 1.951 10.045 1.00 96.44 183 SER A O 1
ATOM 1485 N N . ARG A 1 184 ? -7.846 -0.080 9.211 1.00 96.50 184 ARG A N 1
ATOM 1486 C CA . ARG A 1 184 ? -9.237 -0.116 9.670 1.00 96.50 184 ARG A CA 1
ATOM 1487 C C . ARG A 1 184 ? -9.320 -0.201 11.195 1.00 96.50 184 ARG A C 1
ATOM 1489 O O . ARG A 1 184 ? -10.031 0.602 11.788 1.00 96.50 184 ARG A O 1
ATOM 1496 N N . VAL A 1 185 ? -8.551 -1.077 11.840 1.00 97.31 185 VAL A N 1
ATOM 1497 C CA . VAL A 1 185 ? -8.492 -1.154 13.311 1.00 97.31 185 VAL A CA 1
ATOM 1498 C C . VAL A 1 185 ? -8.084 0.190 13.921 1.00 97.31 185 VAL A C 1
ATOM 1500 O O . VAL A 1 185 ? -8.773 0.703 14.800 1.00 97.31 185 VAL A O 1
ATOM 1503 N N . LEU A 1 186 ? -7.020 0.815 13.412 1.00 96.56 186 LEU A N 1
ATOM 1504 C CA . LEU A 1 186 ? -6.534 2.104 13.921 1.00 96.56 186 LEU A CA 1
ATOM 1505 C C . LEU A 1 186 ? -7.527 3.250 13.678 1.00 96.56 186 LEU A C 1
ATOM 1507 O O . LEU A 1 186 ? -7.678 4.133 14.528 1.00 96.56 186 LEU A O 1
ATOM 1511 N N . LEU A 1 187 ? -8.228 3.223 12.541 1.00 96.19 187 LEU A N 1
ATOM 1512 C CA . LEU A 1 187 ? -9.314 4.149 12.229 1.00 96.19 187 LEU A CA 1
ATOM 1513 C C . LEU A 1 187 ? -10.446 4.032 13.249 1.00 96.19 187 LEU A C 1
ATOM 1515 O O . LEU A 1 187 ? -10.835 5.042 13.831 1.00 96.19 187 LEU A O 1
ATOM 1519 N N . TYR A 1 188 ? -10.966 2.825 13.480 1.00 96.31 188 TYR A N 1
ATOM 1520 C CA . TYR A 1 188 ? -12.075 2.625 14.414 1.00 96.31 188 TYR A CA 1
ATOM 1521 C C . TYR A 1 188 ? -11.656 2.872 15.866 1.00 96.31 188 TYR A C 1
ATOM 1523 O O . TYR A 1 188 ? -12.454 3.420 16.626 1.00 96.31 188 TYR A O 1
ATOM 1531 N N . ASN A 1 189 ? -10.397 2.607 16.236 1.00 95.88 189 ASN A N 1
ATOM 1532 C CA . ASN A 1 189 ? -9.879 3.010 17.546 1.00 95.88 189 ASN A CA 1
ATOM 1533 C C . ASN A 1 189 ? -9.903 4.539 17.690 1.00 95.88 189 ASN A C 1
ATOM 1535 O O . ASN A 1 189 ? -10.491 5.064 18.634 1.00 95.88 189 ASN A O 1
ATOM 1539 N N . SER A 1 190 ? -9.369 5.260 16.699 1.00 94.44 190 SER A N 1
ATOM 1540 C CA . SER A 1 190 ? -9.368 6.732 16.683 1.00 94.44 190 SER A CA 1
ATOM 1541 C C . SER A 1 190 ? -10.786 7.325 16.677 1.00 94.44 190 SER A C 1
ATOM 1543 O O . SER A 1 190 ? -11.049 8.348 17.313 1.00 94.44 190 SER A O 1
ATOM 1545 N N . LEU A 1 191 ? -11.734 6.683 15.985 1.00 94.19 191 LEU A N 1
ATOM 1546 C CA . LEU A 1 191 ? -13.148 7.060 16.023 1.00 94.19 191 LEU A CA 1
ATOM 1547 C C . LEU A 1 191 ? -13.739 6.842 17.418 1.00 94.19 191 LEU A C 1
ATOM 1549 O O . LEU A 1 191 ? -14.399 7.736 17.931 1.00 94.19 191 LEU A O 1
ATOM 1553 N N . SER A 1 192 ? -13.480 5.705 18.065 1.00 93.88 192 SER A N 1
ATOM 1554 C CA . SER A 1 192 ? -13.999 5.424 19.413 1.00 93.88 192 SER A CA 1
ATOM 1555 C C . SER A 1 192 ? -13.573 6.475 20.452 1.00 93.88 192 SER A C 1
ATOM 1557 O O . SER A 1 192 ? -14.364 6.856 21.314 1.00 93.88 192 SER A O 1
ATOM 1559 N N . GLU A 1 193 ? -12.358 7.010 20.323 1.00 91.38 193 GLU A N 1
ATOM 1560 C CA . GLU A 1 193 ? -11.818 8.051 21.204 1.00 91.38 193 GLU A CA 1
ATOM 1561 C C . GLU A 1 193 ? -12.428 9.434 20.937 1.00 91.38 193 GLU A C 1
ATOM 1563 O O . GLU A 1 193 ? -12.484 10.271 21.837 1.00 91.38 193 GLU A O 1
ATOM 1568 N N . THR A 1 194 ? -12.900 9.682 19.713 1.00 88.50 194 THR A N 1
ATOM 1569 C CA . THR A 1 194 ? -13.451 10.981 19.291 1.00 88.50 194 THR A CA 1
ATOM 1570 C C . THR A 1 194 ? -14.977 11.046 19.299 1.00 88.50 194 THR A C 1
ATOM 1572 O O . THR A 1 194 ? -15.532 12.143 19.262 1.00 88.50 194 THR A O 1
ATOM 1575 N N . GLN A 1 195 ? -15.669 9.906 19.344 1.00 88.44 195 GLN A N 1
ATOM 1576 C CA . GLN A 1 195 ? -17.125 9.856 19.468 1.00 88.44 195 GLN A CA 1
ATOM 1577 C C . GLN A 1 195 ? -17.569 10.302 20.865 1.00 88.44 195 GLN A C 1
ATOM 1579 O O . GLN A 1 195 ? -16.900 10.039 21.858 1.00 88.44 195 GLN A O 1
ATOM 1584 N N . GLU A 1 196 ? -18.737 10.932 20.961 1.00 88.06 196 GLU A N 1
ATOM 1585 C CA . GLU A 1 196 ? -19.361 11.250 22.254 1.00 88.06 196 GLU A CA 1
ATOM 1586 C C . GLU A 1 196 ? -20.392 10.184 22.651 1.00 88.06 196 GLU A C 1
ATOM 1588 O O . GLU A 1 196 ? -20.471 9.804 23.816 1.00 88.06 196 GLU A O 1
ATOM 1593 N N . CYS A 1 197 ? -21.126 9.638 21.673 1.00 92.31 197 CYS A N 1
ATOM 1594 C CA . CYS A 1 197 ? -22.172 8.638 21.893 1.00 92.31 197 CYS A CA 1
ATOM 1595 C C . CYS A 1 197 ? -21.588 7.268 22.310 1.00 92.31 197 CYS A C 1
ATOM 1597 O O . CYS A 1 197 ? -20.852 6.669 21.516 1.00 92.31 197 CYS A O 1
ATOM 1599 N N . PRO A 1 198 ? -21.953 6.718 23.489 1.00 92.62 198 PRO A N 1
ATOM 1600 C CA . PRO A 1 198 ? -21.487 5.406 23.947 1.00 92.62 198 PRO A CA 1
ATOM 1601 C C . PRO A 1 198 ? -21.800 4.256 22.980 1.00 92.62 198 PRO A C 1
ATOM 1603 O O . PRO A 1 198 ? -20.935 3.416 22.747 1.00 92.62 198 PRO A O 1
ATOM 1606 N N . ASN A 1 199 ? -22.980 4.254 22.348 1.00 94.25 199 ASN A N 1
ATOM 1607 C CA . ASN A 1 199 ? -23.374 3.235 21.364 1.00 94.25 199 ASN A CA 1
ATOM 1608 C C . ASN A 1 199 ? -22.463 3.235 20.127 1.00 94.25 199 ASN A C 1
ATOM 1610 O O . ASN A 1 199 ? -22.036 2.193 19.626 1.00 94.25 199 ASN A O 1
ATOM 1614 N N . LYS A 1 200 ? -22.077 4.423 19.654 1.00 94.31 200 LYS A N 1
ATOM 1615 C CA . LYS A 1 200 ? -21.133 4.547 18.537 1.00 94.31 200 LYS A CA 1
ATOM 1616 C C . LYS A 1 200 ? -19.731 4.107 18.934 1.00 94.31 200 LYS A C 1
ATOM 1618 O O . LYS A 1 200 ? -19.054 3.458 18.141 1.00 94.31 200 LYS A O 1
ATOM 1623 N N . LYS A 1 201 ? -19.307 4.400 20.170 1.00 95.06 201 LYS A N 1
ATOM 1624 C CA . LYS A 1 201 ? -18.029 3.905 20.705 1.00 95.06 201 LYS A CA 1
ATOM 1625 C C . LYS A 1 201 ? -17.987 2.387 20.724 1.00 95.06 201 LYS A C 1
ATOM 1627 O O . LYS A 1 201 ? -17.063 1.817 20.155 1.00 95.06 201 LYS A O 1
ATOM 1632 N N . ILE A 1 202 ? -18.985 1.738 21.325 1.00 95.88 202 ILE A N 1
ATOM 1633 C CA . ILE A 1 202 ? -19.008 0.275 21.412 1.00 95.88 202 ILE A CA 1
ATOM 1634 C C . ILE A 1 202 ? -19.085 -0.368 20.021 1.00 95.88 202 ILE A C 1
ATOM 1636 O O . ILE A 1 202 ? -18.391 -1.348 19.780 1.00 95.88 202 ILE A O 1
ATOM 1640 N N . THR A 1 203 ? -19.811 0.233 19.072 1.00 96.19 203 THR A N 1
ATOM 1641 C CA . THR A 1 203 ? -19.831 -0.215 17.666 1.00 96.19 203 THR A CA 1
ATOM 1642 C C . THR A 1 203 ? -18.425 -0.222 17.060 1.00 96.19 203 THR A C 1
ATOM 1644 O O . THR A 1 203 ? -18.009 -1.218 16.471 1.00 96.19 203 THR A O 1
ATOM 1647 N N . CYS A 1 204 ? -17.653 0.854 17.253 1.00 96.19 204 CYS A N 1
ATOM 1648 C CA . CYS A 1 204 ? -16.262 0.917 16.805 1.00 96.19 204 CYS A CA 1
ATOM 1649 C C . CYS A 1 204 ? -15.378 -0.150 17.475 1.00 96.19 204 CYS A C 1
ATOM 1651 O O . CYS A 1 204 ? -14.557 -0.764 16.799 1.00 96.19 204 CYS A O 1
ATOM 1653 N N . LEU A 1 205 ? -15.528 -0.387 18.781 1.00 96.56 205 LEU A N 1
ATOM 1654 C CA . LEU A 1 205 ? -14.701 -1.362 19.507 1.00 96.56 205 LEU A CA 1
ATOM 1655 C C . LEU A 1 205 ? -15.036 -2.819 19.148 1.00 96.56 205 LEU A C 1
ATOM 1657 O O . LEU A 1 205 ? -14.130 -3.648 19.050 1.00 96.56 205 LEU A O 1
ATOM 1661 N N . LYS A 1 206 ? -16.313 -3.132 18.900 1.00 96.12 206 LYS A N 1
ATOM 1662 C CA . LYS A 1 206 ? -16.747 -4.452 18.408 1.00 96.12 206 LYS A CA 1
ATOM 1663 C C . LYS A 1 206 ? -16.254 -4.709 16.984 1.00 96.12 206 LYS A C 1
ATOM 1665 O O . LYS A 1 206 ? -15.860 -5.827 16.664 1.00 96.12 206 LYS A O 1
ATOM 1670 N N . GLU A 1 207 ? -16.193 -3.674 16.146 1.00 96.25 207 GLU A N 1
ATOM 1671 C CA . GLU A 1 207 ? -15.558 -3.783 14.830 1.00 96.25 207 GLU A CA 1
ATOM 1672 C C . GLU A 1 207 ? -14.080 -4.157 14.959 1.00 96.25 207 GLU A C 1
ATOM 1674 O O . GLU A 1 207 ? -13.628 -5.097 14.312 1.00 96.25 207 GLU A O 1
ATOM 1679 N N . ILE A 1 208 ? -13.336 -3.475 15.834 1.00 96.81 208 ILE A N 1
ATOM 1680 C CA . ILE A 1 208 ? -11.931 -3.801 16.115 1.00 96.81 208 ILE A CA 1
ATOM 1681 C C . ILE A 1 208 ? -11.788 -5.259 16.561 1.00 96.81 208 ILE A C 1
ATOM 1683 O O . ILE A 1 208 ? -10.979 -5.989 15.989 1.00 96.81 208 ILE A O 1
ATOM 1687 N N . GLU A 1 209 ? -12.591 -5.685 17.539 1.00 95.94 209 GLU A N 1
ATOM 1688 C CA . GLU A 1 209 ? -12.596 -7.056 18.062 1.00 95.94 209 GLU A CA 1
ATOM 1689 C C . GLU A 1 209 ? -12.800 -8.085 16.945 1.00 95.94 209 GLU A C 1
ATOM 1691 O O . GLU A 1 209 ? -12.082 -9.082 16.880 1.00 95.94 209 GLU A O 1
ATOM 1696 N N . SER A 1 210 ? -13.714 -7.805 16.012 1.00 95.62 210 SER A N 1
ATOM 1697 C CA . SER A 1 210 ? -13.995 -8.693 14.883 1.00 95.62 210 SER A CA 1
ATOM 1698 C C . SER A 1 210 ? -12.838 -8.800 13.883 1.00 95.62 210 SER A C 1
ATOM 1700 O O . SER A 1 210 ? -12.666 -9.844 13.259 1.00 95.62 210 SER A O 1
ATOM 1702 N N . LEU A 1 211 ? -12.034 -7.744 13.717 1.00 95.88 211 LEU A N 1
ATOM 1703 C CA . LEU A 1 211 ? -10.982 -7.679 12.698 1.00 95.88 211 LEU A CA 1
ATOM 1704 C C . LEU A 1 211 ? -9.648 -8.260 13.174 1.00 95.88 211 LEU A C 1
ATOM 1706 O O . LEU A 1 211 ? -8.922 -8.835 12.360 1.00 95.88 211 LEU A O 1
ATOM 1710 N N . LEU A 1 212 ? -9.318 -8.109 14.462 1.00 94.12 212 LEU A N 1
ATOM 1711 C CA . LEU A 1 212 ? -8.021 -8.501 15.032 1.00 94.12 212 LEU A CA 1
ATOM 1712 C C . LEU A 1 212 ? -7.601 -9.948 14.691 1.00 94.12 212 LEU A C 1
ATOM 1714 O O . LEU A 1 212 ? -6.464 -10.118 14.240 1.00 94.12 212 LEU A O 1
ATOM 1718 N N . PRO A 1 213 ? -8.474 -10.977 14.780 1.00 93.62 213 PRO A N 1
ATOM 1719 C CA . PRO A 1 213 ? -8.091 -12.364 14.488 1.00 93.62 213 PRO A CA 1
ATOM 1720 C C . PRO A 1 213 ? -7.634 -12.614 13.043 1.00 93.62 213 PRO A C 1
ATOM 1722 O O . PRO A 1 213 ? -6.957 -13.604 12.767 1.00 93.62 213 PRO A O 1
ATOM 1725 N N . TYR A 1 214 ? -7.997 -11.736 12.104 1.00 93.81 214 TYR A N 1
ATOM 1726 C CA . TYR A 1 214 ? -7.671 -11.881 10.682 1.00 93.81 214 TYR A CA 1
ATOM 1727 C C . TYR A 1 214 ? -6.350 -11.202 10.290 1.00 93.81 214 TYR A C 1
ATOM 1729 O O . TYR A 1 214 ? -5.894 -11.335 9.147 1.00 93.81 214 TYR A O 1
ATOM 1737 N N . ILE A 1 215 ? -5.716 -10.463 11.204 1.00 93.75 215 ILE A N 1
ATOM 1738 C CA . ILE A 1 215 ? -4.479 -9.731 10.931 1.00 93.75 215 ILE A CA 1
ATOM 1739 C C . ILE A 1 215 ? -3.272 -10.637 11.173 1.00 93.75 215 ILE A C 1
ATOM 1741 O O . ILE A 1 215 ? -2.963 -11.018 12.298 1.00 93.75 215 ILE A O 1
ATOM 1745 N N . LYS A 1 216 ? -2.515 -10.924 10.111 1.00 91.25 216 LYS A N 1
ATOM 1746 C CA . LYS A 1 216 ? -1.219 -11.597 10.219 1.00 91.25 216 LYS A CA 1
ATOM 1747 C C . LYS A 1 216 ? -0.103 -10.566 10.304 1.00 91.25 216 LYS A C 1
ATOM 1749 O O . LYS A 1 216 ? 0.463 -10.179 9.286 1.00 91.25 216 LYS A O 1
ATOM 1754 N N . PHE A 1 217 ? 0.258 -10.157 11.518 1.00 86.56 217 PHE A N 1
ATOM 1755 C CA . PHE A 1 217 ? 1.285 -9.128 11.739 1.00 86.56 217 PHE A CA 1
ATOM 1756 C C . PHE A 1 217 ? 2.640 -9.432 11.080 1.00 86.56 217 PHE A C 1
ATOM 1758 O O . PHE A 1 217 ? 3.318 -8.509 10.650 1.00 86.56 217 PHE A O 1
ATOM 1765 N N . GLN A 1 218 ? 3.008 -10.708 10.926 1.00 85.25 218 GLN A N 1
ATOM 1766 C CA . GLN A 1 218 ? 4.232 -11.123 10.222 1.00 85.25 218 GLN A CA 1
ATOM 1767 C C . GLN A 1 218 ? 4.253 -10.746 8.726 1.00 85.25 218 GLN A C 1
ATOM 1769 O O . GLN A 1 218 ? 5.317 -10.668 8.118 1.00 85.25 218 GLN A O 1
ATOM 1774 N N . GLU A 1 219 ? 3.079 -10.531 8.127 1.00 84.31 219 GLU A N 1
ATOM 1775 C CA . GLU A 1 219 ? 2.905 -10.119 6.730 1.00 84.31 219 GLU A CA 1
ATOM 1776 C C . GLU A 1 219 ? 2.721 -8.590 6.614 1.00 84.31 219 GLU A C 1
ATOM 1778 O O . GLU A 1 219 ? 2.707 -8.038 5.510 1.00 84.31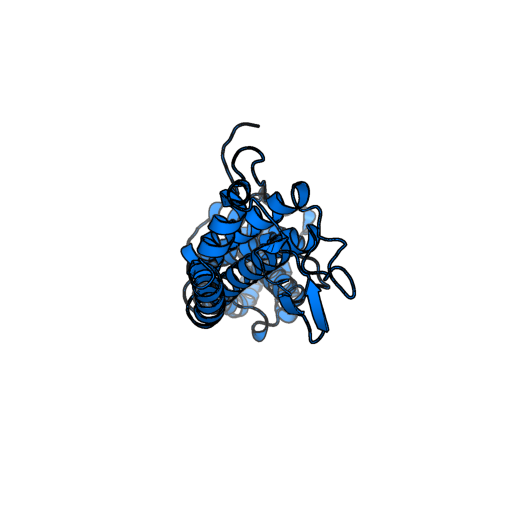 219 GLU A O 1
ATOM 1783 N N . CYS A 1 220 ? 2.628 -7.887 7.752 1.00 79.31 220 CYS A N 1
ATOM 1784 C CA . CYS A 1 220 ? 2.517 -6.438 7.837 1.00 79.31 220 CYS A CA 1
ATOM 1785 C C . CYS A 1 220 ? 3.905 -5.823 8.072 1.00 79.31 220 CYS A C 1
ATOM 1787 O O . CYS A 1 220 ? 4.488 -5.962 9.142 1.00 79.31 220 CYS A O 1
ATOM 1789 N N . TYR A 1 221 ? 4.431 -5.084 7.097 1.00 84.00 221 TYR A N 1
ATOM 1790 C CA . TYR A 1 221 ? 5.668 -4.309 7.258 1.00 84.00 221 TYR A CA 1
ATOM 1791 C C . TYR A 1 221 ? 5.422 -3.006 8.037 1.00 84.00 221 TYR A C 1
ATOM 1793 O O . TYR A 1 221 ? 5.538 -1.916 7.481 1.00 84.00 221 TYR A O 1
ATOM 1801 N N . LEU A 1 222 ? 4.999 -3.130 9.294 1.00 86.12 222 LEU A N 1
ATOM 1802 C CA . LEU A 1 222 ? 4.667 -2.002 10.162 1.00 86.12 222 LEU A CA 1
ATOM 1803 C C . LEU A 1 222 ? 5.917 -1.475 10.864 1.00 86.12 222 LEU A C 1
ATOM 1805 O O . LEU A 1 222 ? 6.768 -2.252 11.295 1.00 86.12 222 LEU A O 1
ATOM 1809 N N . ASN A 1 223 ? 5.991 -0.156 11.036 1.00 86.81 223 ASN A N 1
ATOM 1810 C CA . ASN A 1 223 ? 6.963 0.447 11.941 1.00 86.81 223 ASN A CA 1
ATOM 1811 C C . ASN A 1 223 ? 6.626 0.134 13.408 1.00 86.81 223 ASN A C 1
ATOM 1813 O O . ASN A 1 223 ? 5.486 -0.198 13.754 1.00 86.81 223 ASN A O 1
ATOM 1817 N N . GLN A 1 224 ? 7.631 0.263 14.273 1.00 88.31 224 GLN A N 1
ATOM 1818 C CA . GLN A 1 224 ? 7.530 -0.128 15.678 1.00 88.31 224 GLN A CA 1
ATOM 1819 C C . GLN A 1 224 ? 6.408 0.623 16.406 1.00 88.31 224 GLN A C 1
ATOM 1821 O O . GLN A 1 224 ? 5.663 0.021 17.176 1.00 88.31 224 GLN A O 1
ATOM 1826 N N . GLU A 1 225 ? 6.222 1.907 16.100 1.00 90.44 225 GLU A N 1
ATOM 1827 C CA . GLU A 1 225 ? 5.200 2.735 16.740 1.00 90.44 225 GLU A CA 1
ATOM 1828 C C . GLU A 1 225 ? 3.779 2.235 16.428 1.00 90.44 225 GLU A C 1
ATOM 1830 O O . GLU A 1 225 ? 2.930 2.162 17.315 1.00 90.44 225 GLU A O 1
ATOM 1835 N N . VAL A 1 226 ? 3.511 1.826 15.183 1.00 91.44 226 VAL A N 1
ATOM 1836 C CA . VAL A 1 226 ? 2.196 1.281 14.805 1.00 91.44 226 VAL A CA 1
ATOM 1837 C C . VAL A 1 226 ? 1.991 -0.117 15.391 1.00 91.44 226 VAL A C 1
ATOM 1839 O O . VAL A 1 226 ? 0.882 -0.443 15.815 1.00 91.44 226 VAL A O 1
ATOM 1842 N N . LEU A 1 227 ? 3.044 -0.937 15.470 1.00 92.19 227 LEU A N 1
ATOM 1843 C CA . LEU A 1 227 ? 2.977 -2.242 16.137 1.00 92.19 227 LEU A CA 1
ATOM 1844 C C . LEU A 1 227 ? 2.627 -2.108 17.621 1.00 92.19 227 LEU A C 1
ATOM 1846 O O . LEU A 1 227 ? 1.815 -2.878 18.130 1.00 92.19 227 LEU A O 1
ATOM 1850 N N . GLU A 1 228 ? 3.218 -1.140 18.314 1.00 92.56 228 GLU A N 1
ATOM 1851 C CA . GLU A 1 228 ? 2.924 -0.862 19.720 1.00 92.56 228 GLU A CA 1
ATOM 1852 C C . GLU A 1 228 ? 1.486 -0.381 19.912 1.00 92.56 228 GLU A C 1
ATOM 1854 O O . GLU A 1 228 ? 0.796 -0.897 20.789 1.00 92.56 228 GLU A O 1
ATOM 1859 N N . MET A 1 229 ? 0.988 0.511 19.048 1.00 93.56 229 MET A N 1
ATOM 1860 C CA . MET A 1 229 ? -0.425 0.911 19.064 1.00 93.56 229 MET A CA 1
ATOM 1861 C C . MET A 1 229 ? -1.361 -0.293 18.911 1.00 93.56 229 MET A C 1
ATOM 1863 O O . MET A 1 229 ? -2.310 -0.432 19.679 1.00 93.56 229 MET A O 1
ATOM 1867 N N . MET A 1 230 ? -1.086 -1.184 17.955 1.00 95.00 230 MET A N 1
ATOM 1868 C CA . MET A 1 230 ? -1.908 -2.377 17.724 1.00 95.00 230 MET A CA 1
ATOM 1869 C C . MET A 1 230 ? -1.906 -3.326 18.928 1.00 95.00 230 MET A C 1
ATOM 1871 O O . MET A 1 230 ? -2.967 -3.814 19.309 1.00 95.00 230 MET A O 1
ATOM 1875 N N . LYS A 1 231 ? -0.749 -3.538 19.568 1.00 94.12 231 LYS A N 1
ATOM 1876 C CA . LYS A 1 231 ? -0.639 -4.356 20.790 1.00 94.12 231 LYS A CA 1
ATOM 1877 C C . LYS A 1 231 ? -1.402 -3.749 21.966 1.00 94.12 231 LYS A C 1
ATOM 1879 O O . LYS A 1 231 ? -2.039 -4.475 22.725 1.00 94.12 231 LYS A O 1
ATOM 1884 N N . THR A 1 232 ? -1.347 -2.428 22.124 1.00 94.88 232 THR A N 1
ATOM 1885 C CA . THR A 1 232 ? -2.118 -1.721 23.156 1.00 94.88 232 THR A CA 1
ATOM 1886 C C . THR A 1 232 ? -3.615 -1.891 22.922 1.00 94.88 232 THR A C 1
ATOM 1888 O O . THR A 1 232 ? -4.340 -2.231 23.853 1.00 94.88 232 THR A O 1
ATOM 1891 N N . ILE A 1 233 ? -4.073 -1.745 21.674 1.00 95.25 233 ILE A N 1
ATOM 1892 C CA . ILE A 1 233 ? -5.474 -1.976 21.305 1.00 95.25 233 ILE A CA 1
ATOM 1893 C C . ILE A 1 233 ? -5.881 -3.416 21.630 1.00 95.25 233 ILE A C 1
ATOM 1895 O O . ILE A 1 233 ? -6.872 -3.613 22.325 1.00 95.25 233 ILE A O 1
ATOM 1899 N N . GLU A 1 234 ? -5.106 -4.414 21.204 1.00 93.56 234 GLU A N 1
ATOM 1900 C CA . GLU A 1 234 ? -5.388 -5.832 21.468 1.00 93.56 234 GLU A CA 1
ATOM 1901 C C . GLU A 1 234 ? -5.522 -6.133 22.971 1.00 93.56 234 GLU A C 1
ATOM 1903 O O . GLU A 1 234 ? -6.421 -6.866 23.379 1.00 93.56 234 GLU A O 1
ATOM 1908 N N . LYS A 1 235 ? -4.681 -5.516 23.808 1.00 94.56 235 LYS A N 1
ATOM 1909 C CA . LYS A 1 235 ? -4.705 -5.703 25.265 1.00 94.56 235 LYS A CA 1
ATOM 1910 C C . LYS A 1 235 ? -5.872 -4.989 25.954 1.00 94.56 235 LYS A C 1
ATOM 1912 O O . LYS A 1 235 ? -6.400 -5.498 26.939 1.00 94.56 235 LYS A O 1
ATOM 1917 N N . GLU A 1 236 ? -6.238 -3.795 25.496 1.00 95.19 236 GLU A N 1
ATOM 1918 C CA . GLU A 1 236 ? -7.201 -2.932 26.193 1.00 95.19 236 GLU A CA 1
ATOM 1919 C C . GLU A 1 236 ? -8.641 -3.061 25.682 1.00 95.19 236 GLU A C 1
ATOM 1921 O O . GLU A 1 236 ? -9.569 -2.725 26.421 1.00 95.19 236 GLU A O 1
ATOM 1926 N N . ASN A 1 237 ? -8.855 -3.521 24.443 1.00 93.75 237 ASN A N 1
ATOM 1927 C CA . ASN A 1 237 ? -10.157 -3.435 23.770 1.00 93.75 237 ASN A CA 1
ATOM 1928 C C . ASN A 1 237 ? -11.287 -4.107 24.563 1.00 93.75 237 ASN A C 1
ATOM 1930 O O . ASN A 1 237 ? -12.324 -3.483 24.778 1.00 93.75 237 ASN A O 1
ATOM 1934 N N . ALA A 1 238 ? -11.058 -5.325 25.065 1.00 93.00 238 ALA A N 1
ATOM 1935 C CA . ALA A 1 238 ? -12.046 -6.061 25.859 1.00 93.00 238 ALA A CA 1
ATOM 1936 C C . ALA A 1 238 ? -12.490 -5.266 27.099 1.00 93.00 238 ALA A C 1
ATOM 1938 O O . ALA A 1 238 ? -13.677 -5.048 27.311 1.00 93.00 238 ALA A O 1
ATOM 1939 N N . SER A 1 239 ? -11.536 -4.702 27.848 1.00 93.31 239 SER A N 1
ATOM 1940 C CA . SER A 1 239 ? -11.849 -3.899 29.038 1.00 93.31 239 SER A CA 1
ATOM 1941 C C . SER A 1 239 ? -12.641 -2.622 28.721 1.00 93.31 239 SER A C 1
ATOM 1943 O O . SER A 1 239 ? -13.494 -2.200 29.504 1.00 93.31 239 SER A O 1
ATOM 1945 N N . LYS A 1 240 ? -12.391 -2.002 27.557 1.00 93.00 240 LYS A N 1
ATOM 1946 C CA . LYS A 1 240 ? -13.130 -0.816 27.097 1.00 93.00 240 LYS A CA 1
ATOM 1947 C C . LYS A 1 240 ? -14.563 -1.175 26.699 1.00 93.00 240 LYS A C 1
ATOM 1949 O O . LYS A 1 240 ? -15.475 -0.404 26.995 1.00 93.00 240 LYS A O 1
ATOM 1954 N N . ILE A 1 241 ? -14.759 -2.333 26.066 1.00 94.56 241 ILE A N 1
ATOM 1955 C CA . ILE A 1 241 ? -16.084 -2.877 25.746 1.00 94.56 241 ILE A CA 1
ATOM 1956 C C . ILE A 1 241 ? -16.862 -3.145 27.036 1.00 94.56 241 ILE A C 1
ATOM 1958 O O . ILE A 1 241 ? -17.942 -2.581 27.205 1.00 94.56 241 ILE A O 1
ATOM 1962 N N . ASP A 1 242 ? -16.282 -3.899 27.972 1.00 93.81 242 ASP A N 1
ATOM 1963 C CA . ASP A 1 242 ? -16.926 -4.252 29.243 1.00 93.81 242 ASP A CA 1
ATOM 1964 C C . ASP A 1 242 ? -17.351 -3.005 30.027 1.00 93.81 242 ASP A C 1
ATOM 1966 O O . ASP A 1 242 ? -18.438 -2.952 30.602 1.00 93.81 242 ASP A O 1
ATOM 1970 N N . SER A 1 243 ? -16.510 -1.969 30.035 1.00 94.12 243 SER A N 1
ATOM 1971 C CA . SER A 1 243 ? -16.823 -0.696 30.687 1.00 94.12 243 SER A CA 1
ATOM 1972 C C . SER A 1 243 ? -18.044 -0.007 30.065 1.00 94.12 243 SER A C 1
ATOM 1974 O O . SER A 1 243 ? -18.919 0.470 30.792 1.00 94.12 243 SER A O 1
ATOM 1976 N N . LEU A 1 244 ? -18.152 0.017 28.733 1.00 93.19 244 LEU A N 1
ATOM 1977 C CA . LEU A 1 244 ? -19.279 0.633 28.024 1.00 93.19 244 LEU A CA 1
ATOM 1978 C C . LEU A 1 244 ? -20.580 -0.162 28.189 1.00 93.19 244 LEU A C 1
ATOM 1980 O O . LEU A 1 244 ? -21.631 0.448 28.398 1.00 93.19 244 LEU A O 1
ATOM 1984 N N . GLU A 1 245 ? -20.512 -1.492 28.135 1.00 93.44 245 GLU A N 1
ATOM 1985 C CA . GLU A 1 245 ? -21.674 -2.371 28.323 1.00 93.44 245 GLU A CA 1
ATOM 1986 C C . GLU A 1 245 ? -22.218 -2.262 29.754 1.00 93.44 245 GLU A C 1
ATOM 1988 O O . GLU A 1 245 ? -23.417 -2.074 29.947 1.00 93.44 245 GLU A O 1
ATOM 1993 N N . ASN A 1 246 ? -21.342 -2.294 30.763 1.00 92.69 246 ASN A N 1
ATOM 1994 C CA . ASN A 1 246 ? -21.764 -2.381 32.164 1.00 92.69 246 ASN A CA 1
ATOM 1995 C C . ASN A 1 246 ? -21.995 -1.021 32.842 1.00 92.69 246 ASN A C 1
ATOM 1997 O O . ASN A 1 246 ? -22.804 -0.929 33.763 1.00 92.69 246 ASN A O 1
ATOM 2001 N N . THR A 1 247 ? -21.301 0.040 32.417 1.00 90.88 247 THR A N 1
ATOM 2002 C CA . THR A 1 247 ? -21.424 1.375 33.041 1.00 90.88 247 THR A CA 1
ATOM 2003 C C . THR A 1 247 ? -22.421 2.258 32.304 1.00 90.88 247 THR A C 1
ATOM 2005 O O . THR A 1 247 ? -23.186 2.997 32.922 1.00 90.88 247 THR A O 1
ATOM 2008 N N . HIS A 1 248 ? -22.401 2.207 30.971 1.00 88.00 248 HIS A N 1
ATOM 2009 C CA . HIS A 1 248 ? -23.187 3.098 30.120 1.00 88.00 248 HIS A CA 1
ATOM 2010 C C . HIS A 1 248 ? -24.376 2.403 29.456 1.00 88.00 248 HIS A C 1
ATOM 2012 O O . HIS A 1 248 ? -25.128 3.076 28.753 1.00 88.00 248 HIS A O 1
ATOM 2018 N N . TYR A 1 249 ? -24.550 1.091 29.674 1.00 90.81 249 TYR A N 1
ATOM 2019 C CA . TYR A 1 249 ? -25.580 0.271 29.028 1.00 90.81 249 TYR A CA 1
ATOM 2020 C C . TYR A 1 249 ? -25.578 0.442 27.502 1.00 90.81 249 TYR A C 1
ATOM 2022 O O . TYR A 1 249 ? -26.629 0.460 26.859 1.00 90.81 249 TYR A O 1
ATOM 2030 N N . ALA A 1 250 ? -24.385 0.637 26.930 1.00 91.94 250 ALA A N 1
ATOM 2031 C CA . ALA A 1 250 ? -24.227 0.912 25.513 1.00 91.94 250 ALA A CA 1
ATOM 2032 C C . ALA A 1 250 ? -24.538 -0.342 24.689 1.00 91.94 250 ALA A C 1
ATOM 2034 O O . ALA A 1 250 ? -24.103 -1.442 25.028 1.00 91.94 250 ALA A O 1
ATOM 2035 N N . VAL A 1 251 ? -25.240 -0.163 23.574 1.00 91.38 251 VAL A N 1
ATOM 2036 C CA . VAL A 1 251 ? -25.589 -1.244 22.643 1.00 91.38 251 VAL A CA 1
ATOM 2037 C C . VAL A 1 251 ? -24.974 -0.931 21.277 1.00 91.38 251 VAL A C 1
ATOM 2039 O O . VAL A 1 251 ? -25.049 0.221 20.841 1.00 91.38 251 VAL A O 1
ATOM 2042 N N . PRO A 1 252 ? -24.346 -1.908 20.596 1.00 90.56 252 PRO A N 1
ATOM 2043 C CA . PRO A 1 252 ? -23.800 -1.683 19.264 1.00 90.56 252 PRO A CA 1
ATOM 2044 C C . PRO A 1 252 ? -24.907 -1.355 18.252 1.00 90.56 252 PRO A C 1
ATOM 2046 O O . PRO A 1 252 ? -25.928 -2.034 18.166 1.00 90.56 252 PRO A O 1
ATOM 2049 N N . GLU A 1 253 ? -24.665 -0.304 17.478 1.00 91.12 253 GLU A N 1
ATOM 2050 C CA . GLU A 1 253 ? -25.452 0.139 16.329 1.00 91.12 253 GLU A CA 1
ATOM 2051 C C . GLU A 1 253 ? -24.879 -0.471 15.037 1.00 91.12 253 GLU A C 1
ATOM 2053 O O . GLU A 1 253 ? -23.960 -1.298 15.063 1.00 91.12 253 GLU A O 1
ATOM 2058 N N . THR A 1 254 ? -25.409 -0.083 13.872 1.00 89.81 254 THR A N 1
ATOM 2059 C CA . THR A 1 254 ? -24.850 -0.553 12.602 1.00 89.81 254 THR A CA 1
ATOM 2060 C C . THR A 1 254 ? -23.603 0.246 12.223 1.00 89.81 254 THR A C 1
ATOM 2062 O O . THR A 1 254 ? -23.503 1.446 12.467 1.00 89.81 254 THR A O 1
ATOM 2065 N N . LEU A 1 255 ? -22.643 -0.397 11.551 1.00 88.94 255 LEU A N 1
ATOM 2066 C CA . LEU A 1 255 ? -21.431 0.282 11.066 1.00 88.94 255 LEU A CA 1
ATOM 2067 C C . LEU A 1 255 ? -21.725 1.454 10.124 1.00 88.94 255 LEU A C 1
ATOM 2069 O O . LEU A 1 255 ? -20.927 2.385 10.048 1.00 88.94 255 LEU A O 1
ATOM 2073 N N . ASN A 1 256 ? -22.857 1.410 9.419 1.00 88.62 256 ASN A N 1
ATOM 2074 C CA . ASN A 1 256 ? -23.285 2.474 8.513 1.00 88.62 256 ASN A CA 1
ATOM 2075 C C . ASN A 1 256 ? -23.624 3.775 9.263 1.00 88.62 256 ASN A C 1
ATOM 2077 O O . ASN A 1 256 ? -23.550 4.851 8.670 1.00 88.62 256 ASN A O 1
ATOM 2081 N N . ASP A 1 257 ? -23.932 3.692 10.560 1.00 84.94 257 ASP A N 1
ATOM 2082 C CA . ASP A 1 257 ? -24.242 4.841 11.420 1.00 84.94 257 ASP A CA 1
ATOM 2083 C C . ASP A 1 257 ? -22.973 5.556 11.936 1.00 84.94 257 ASP A C 1
ATOM 2085 O O . ASP A 1 257 ? -23.032 6.651 12.526 1.00 84.94 257 ASP A O 1
ATOM 2089 N N . ILE A 1 258 ? -21.801 4.957 11.688 1.00 89.12 258 ILE A N 1
ATOM 2090 C CA . ILE A 1 258 ? -20.490 5.531 11.978 1.00 89.12 258 ILE A CA 1
ATOM 2091 C C . ILE A 1 258 ? -20.024 6.358 10.778 1.00 89.12 258 ILE A C 1
ATOM 2093 O O . ILE A 1 258 ? -19.572 5.844 9.756 1.00 89.12 258 ILE A O 1
ATOM 2097 N N . SER A 1 259 ? -20.087 7.681 10.924 1.00 87.81 259 SER A N 1
ATOM 2098 C CA . SER A 1 259 ? -19.605 8.617 9.910 1.00 87.81 259 SER A CA 1
ATOM 2099 C C . SER A 1 259 ? -18.087 8.509 9.737 1.00 87.81 259 SER A C 1
ATOM 2101 O O . SER A 1 259 ? -17.330 8.827 10.660 1.00 87.81 259 SER A O 1
ATOM 2103 N N . LEU A 1 260 ? -17.640 8.124 8.544 1.00 88.56 260 LEU A N 1
ATOM 2104 C CA . LEU A 1 260 ? -16.226 8.147 8.175 1.00 88.56 260 LEU A CA 1
ATOM 2105 C C . LEU A 1 260 ? -15.850 9.523 7.603 1.00 88.56 260 LEU A C 1
ATOM 2107 O O . LEU A 1 260 ? -16.642 10.114 6.863 1.00 88.56 260 LEU A O 1
ATOM 2111 N N . PRO A 1 261 ? -14.660 10.063 7.920 1.00 85.75 261 PRO A N 1
ATOM 2112 C CA . PRO A 1 261 ? -14.218 11.319 7.332 1.00 85.75 261 PRO A CA 1
ATOM 2113 C C . PRO A 1 261 ? -13.902 11.147 5.843 1.00 85.75 261 PRO A C 1
ATOM 2115 O O . PRO A 1 261 ? -13.625 10.048 5.371 1.00 85.75 261 PRO A O 1
ATOM 2118 N N . GLN A 1 262 ? -13.855 12.253 5.103 1.00 83.50 262 GLN A N 1
ATOM 2119 C CA . GLN A 1 262 ? -13.351 12.222 3.734 1.00 83.50 262 GLN A CA 1
ATOM 2120 C C . GLN A 1 262 ? -11.838 11.952 3.737 1.00 83.50 262 GLN A C 1
ATOM 2122 O O . GLN A 1 262 ? -11.065 12.695 4.344 1.00 83.50 262 GLN A O 1
ATOM 2127 N N . GLY A 1 263 ? -11.418 10.883 3.061 1.00 75.69 263 GLY A N 1
ATOM 2128 C CA . GLY A 1 263 ? -10.006 10.570 2.851 1.00 75.69 263 GLY A CA 1
ATOM 2129 C C . GLY A 1 263 ? -9.382 11.411 1.740 1.00 75.69 263 GLY A C 1
ATOM 2130 O O . GLY A 1 263 ? -10.077 11.979 0.890 1.00 75.69 263 GLY A O 1
ATOM 2131 N N . TYR A 1 264 ? -8.052 11.476 1.720 1.00 74.94 264 TYR A N 1
ATOM 2132 C CA . TYR A 1 264 ? -7.327 12.076 0.604 1.00 74.94 264 TYR A CA 1
ATOM 2133 C C . TYR A 1 264 ? -7.201 11.060 -0.530 1.00 74.94 264 TYR A C 1
ATOM 2135 O O . TYR A 1 264 ? -6.490 10.066 -0.410 1.00 74.94 264 TYR A O 1
ATOM 2143 N N . LYS A 1 265 ? -7.872 11.314 -1.657 1.00 64.12 265 LYS A N 1
ATOM 2144 C CA . LYS A 1 265 ? -7.690 10.488 -2.855 1.00 64.12 265 LYS A CA 1
ATOM 2145 C C . LYS A 1 265 ? -6.307 10.713 -3.465 1.00 64.12 265 LYS A C 1
ATOM 2147 O O . LYS A 1 265 ? -5.800 11.837 -3.488 1.00 64.12 265 LYS A O 1
ATOM 2152 N N . LEU A 1 266 ? -5.746 9.651 -4.041 1.00 62.28 266 LEU A N 1
ATOM 2153 C CA . LEU A 1 266 ? -4.648 9.717 -5.007 1.00 62.28 266 LEU A CA 1
ATOM 2154 C C . LEU A 1 266 ? -5.089 10.443 -6.272 1.00 62.28 266 LEU A C 1
ATOM 2156 O O . LEU A 1 266 ? -5.422 9.835 -7.279 1.00 62.28 266 LEU A O 1
ATOM 2160 N N . ILE A 1 267 ? -5.054 11.774 -6.209 1.00 59.28 267 ILE A N 1
ATOM 2161 C CA . ILE A 1 267 ? -5.129 12.639 -7.380 1.00 59.28 267 ILE A CA 1
ATOM 2162 C C . ILE A 1 267 ? -3.691 12.944 -7.796 1.00 59.28 267 ILE A C 1
ATOM 2164 O O . ILE A 1 267 ? -2.933 13.612 -7.080 1.00 59.28 267 ILE A O 1
ATOM 2168 N N . ILE A 1 268 ? -3.303 12.382 -8.936 1.00 58.19 268 ILE A N 1
ATOM 2169 C CA . ILE A 1 268 ? -2.093 12.775 -9.648 1.00 58.19 268 ILE A CA 1
ATOM 2170 C C . ILE A 1 268 ? -2.500 13.995 -10.455 1.00 58.19 268 ILE A C 1
ATOM 2172 O O . ILE A 1 268 ? -3.395 13.896 -11.281 1.00 58.19 268 ILE A O 1
ATOM 2176 N N . CYS A 1 269 ? -1.893 15.143 -10.180 1.00 58.50 269 CYS A N 1
ATOM 2177 C CA . CYS A 1 269 ? -2.188 16.330 -10.968 1.00 58.50 269 CYS A CA 1
ATOM 2178 C C . CYS A 1 269 ? -1.662 16.153 -12.392 1.00 58.50 269 CYS A C 1
ATOM 2180 O O . CYS A 1 269 ? -0.469 15.886 -12.569 1.00 58.50 269 CYS A O 1
ATOM 2182 N N . ASP A 1 270 ? -2.514 16.395 -13.383 1.00 55.62 270 ASP A N 1
ATOM 2183 C CA . ASP A 1 270 ? -2.173 16.219 -14.796 1.00 55.62 270 ASP A CA 1
ATOM 2184 C C . ASP A 1 270 ? -1.089 17.214 -15.234 1.00 55.62 270 ASP A C 1
ATOM 2186 O O . ASP A 1 270 ? -0.220 16.903 -16.047 1.00 55.62 270 ASP A O 1
ATOM 2190 N N . LYS A 1 271 ? -1.072 18.412 -14.631 1.00 54.53 271 LYS A N 1
ATOM 2191 C CA . LYS A 1 271 ? -0.090 19.468 -14.936 1.00 54.53 271 LYS A CA 1
ATOM 2192 C C . LYS A 1 271 ? 1.299 19.209 -14.359 1.00 54.53 271 LYS A C 1
ATOM 2194 O O . LYS A 1 271 ? 2.292 19.622 -14.952 1.00 54.53 271 LYS A O 1
ATOM 2199 N N . THR A 1 272 ? 1.386 18.619 -13.168 1.00 51.56 272 THR A N 1
ATOM 2200 C CA . THR A 1 272 ? 2.664 18.505 -12.435 1.00 51.56 272 THR A CA 1
ATOM 2201 C C . THR A 1 272 ? 3.169 17.077 -12.314 1.00 51.56 272 THR A C 1
ATOM 2203 O O . THR A 1 272 ? 4.335 16.884 -11.969 1.00 51.56 272 THR A O 1
ATOM 2206 N N . GLY A 1 273 ? 2.321 16.075 -12.558 1.00 51.25 273 GLY A N 1
ATOM 2207 C CA . GLY A 1 273 ? 2.630 14.683 -12.247 1.00 51.25 273 GLY A CA 1
ATOM 2208 C C . GLY A 1 273 ? 2.969 14.491 -10.765 1.00 51.25 273 GLY A C 1
ATOM 2209 O O . GLY A 1 273 ? 3.774 13.631 -10.422 1.00 51.25 273 GLY A O 1
ATOM 2210 N N . GLN A 1 274 ? 2.436 15.334 -9.873 1.00 45.00 274 GLN A N 1
ATOM 2211 C CA . GLN A 1 274 ? 2.681 15.255 -8.433 1.00 45.00 274 GLN A CA 1
ATOM 2212 C C . GLN A 1 274 ? 1.405 14.875 -7.689 1.00 45.00 274 GLN A C 1
ATOM 2214 O O . GLN A 1 274 ? 0.317 15.378 -7.97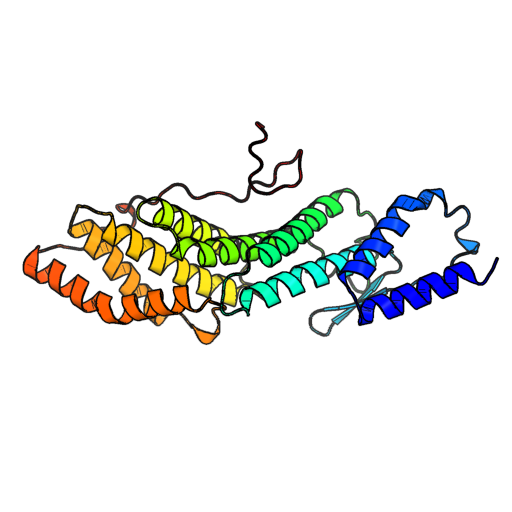3 1.00 45.00 274 GLN A O 1
ATOM 2219 N N . PHE A 1 275 ? 1.559 13.992 -6.702 1.00 49.47 275 PHE A N 1
ATOM 2220 C CA . PHE A 1 275 ? 0.488 13.628 -5.784 1.00 49.47 275 PHE A CA 1
ATOM 2221 C C . PHE A 1 275 ? 0.137 14.813 -4.880 1.00 49.47 275 PHE A C 1
ATOM 2223 O O . PHE A 1 275 ? 1.015 15.369 -4.215 1.00 49.47 275 PHE A O 1
ATOM 2230 N N . GLY A 1 276 ? -1.148 15.168 -4.829 1.00 46.91 276 GLY A N 1
ATOM 2231 C CA . GLY A 1 276 ? -1.639 16.222 -3.942 1.00 46.91 276 GLY A CA 1
ATOM 2232 C C . GLY A 1 276 ? -1.201 17.634 -4.345 1.00 46.91 276 GLY A C 1
ATOM 2233 O O . GLY A 1 276 ? -1.159 18.515 -3.481 1.00 46.91 276 GLY A O 1
ATOM 2234 N N . CYS A 1 277 ? -0.870 17.878 -5.626 1.00 41.88 277 CYS A N 1
ATOM 2235 C CA . CYS A 1 277 ? -0.711 19.259 -6.083 1.00 41.88 277 CYS A CA 1
ATOM 2236 C C . CYS A 1 277 ? -2.032 20.007 -5.867 1.00 41.88 277 CYS A C 1
ATOM 2238 O O . CYS A 1 277 ? -3.066 19.602 -6.388 1.00 41.88 277 CYS A O 1
ATOM 2240 N N . LYS A 1 278 ? -1.984 21.152 -5.177 1.00 44.09 278 LYS A N 1
ATOM 2241 C CA . LYS A 1 278 ? -3.100 22.117 -5.084 1.00 44.09 278 LYS A CA 1
ATOM 2242 C C . LYS A 1 278 ? -3.295 22.920 -6.376 1.00 44.09 278 LYS A C 1
ATOM 2244 O O . LYS A 1 278 ? -3.788 24.047 -6.350 1.00 44.09 278 LYS A O 1
ATOM 2249 N N . CYS A 1 279 ? -2.819 22.385 -7.491 1.00 46.72 279 CYS A N 1
ATOM 2250 C CA . CYS A 1 279 ? -3.064 22.921 -8.805 1.00 46.72 279 CYS A CA 1
ATOM 2251 C C . CYS A 1 279 ? -4.590 22.934 -8.964 1.00 46.72 279 CYS A C 1
ATOM 2253 O O . CYS A 1 279 ? -5.195 21.870 -8.958 1.00 46.72 279 CYS A O 1
ATOM 2255 N N . LYS A 1 280 ? -5.216 24.118 -8.999 1.00 36.19 280 LYS A N 1
ATOM 2256 C CA . LYS A 1 280 ? -6.640 24.226 -9.330 1.00 36.19 280 LYS A CA 1
ATOM 2257 C C . LYS A 1 280 ? -6.802 23.662 -10.744 1.00 36.19 280 LYS A C 1
ATOM 2259 O O . LYS A 1 280 ? -6.313 24.265 -11.707 1.00 36.19 280 LYS A O 1
ATOM 2264 N N . GLU A 1 281 ? -7.352 22.463 -10.829 1.00 39.12 281 GLU A N 1
ATOM 2265 C CA . GLU A 1 281 ? -8.007 21.944 -12.027 1.00 39.12 281 GLU A CA 1
ATOM 2266 C C . GLU A 1 281 ? -9.472 22.366 -11.967 1.00 39.12 281 GLU A C 1
ATOM 2268 O O . GLU A 1 281 ? -10.069 22.273 -10.868 1.00 39.12 281 GLU A O 1
#

Secondary structure (DSSP, 8-state):
--SHHHHHHHHHHHHHHH-HHHHHHHHHHHHHTGGG---GGGSPPP-EEEEETTEEEEE--HHHHHHHHHHHHHHHHHHHHHHSSS--HHHHHHHHHHHHHHHHTTTT-TTGGG-BSS--TTSSHHHHHHHHHHHHHHHHHHHHTT--HHHHHHHHHHHHHHHHTS-TTSTTHHHHHHHHHHHHHHHHHHHHHH---HHHHHHHHHHHHHHGGG--GGG----HHHHHHHHHHHHHHHHHHHHHHHHH------GGGSPPPPP----B-TTT--BT-----